Protein AF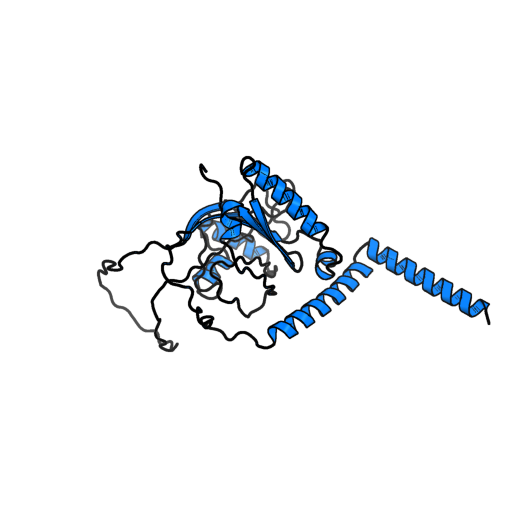-A0A9N9A8B3-F1 (afdb_monomer)

Mean predicted aligned error: 13.56 Å

Secondary structure (DSSP, 8-state):
--S--SEEEEEESS-S-HHHHHHT--THHHHHHHHHHHHHHHHHTTS--EEEEEEEEETTEEEEEEEEHHHHTT----------SSS------SS------PPP----HHHHHHHHHHHHHHT--HHHHHHHTTSSSTT-EE----S---B-BPTT-SS-B--SSS--B-----EE----S-------------------------------SEEEEEEEE-TT--SSSSPPEEEEEEE------S----------SSPPPTTHHHHHHHHHHHHHHHHHHHHHHHSHHHHHHHHHHHHHHHHHHHHHHTT-

pLDDT: mean 72.68, std 20.72, range [28.14, 96.62]

InterPro domains:
  IPR000300 Inositol polyphosphate-related phosphatase [PF22669] (3-121)
  IPR000300 Inositol polyphosphate-related phosphatase [PF22669] (124-235)
  IPR000300 Inositol polyphosphate-related phosphatase [SM00128] (1-245)
  IPR036691 Endonuclease/exonuclease/phosphatase superfamily [G3DSA:3.60.10.10] (1-123)
  IPR036691 Endonuclease/exonuclease/phosphatase superfamily [G3DSA:3.60.10.10] (124-268)
  IPR036691 Endonuclease/exonuclease/phosphatase superfamily [SSF56219] (3-241)
  IPR046985 Inositol 5-phosphatase [PTHR11200] (125-246)

Nearest PDB structures (foldseek):
  7a17-assembly2_C  TM=6.788E-01  e=2.236E-08  Homo sapiens
  4cml-assembly1_A  TM=6.334E-01  e=1.294E-08  Homo sapiens
  7a17-assembly3_E  TM=6.565E-01  e=3.863E-08  Homo sapiens
  7a17-assembly1_A  TM=6.643E-01  e=5.234E-08  Homo sapiens
  5oko-assembly1_A  TM=6.991E-01  e=3.910E-06  Homo sapiens

Sequence (312 aa):
MKEKPDIIVVGLQEYTPMPCSLIKVNNKRLNYYSKLIERAISLGTNKENYTQLMKDDYVGLALFIYVKDRFTGIIKNYEISKAGVGPFWIGNKVLCFVVTHLTPHNHNTQRRNQDFKSICERNLDQLTREVKSGKVLHGFEEGELNFLPTYKYQVGSKNEFDVSSKLPGWCDRIFYYWHHDGKEEDNEGFDVEEQSNNNNNNNQDLTGGKEPPIKLISYLSHPSYTLSDHKPVSAFFIISTLPSSHSFSSITTSFSPFKIDPNRKRKFLIGEIVSKILGFGWWLFGTYNGIKVFLLLVILEYWLYLVWINKF

Structure (mmCIF, N/CA/C/O backbone):
data_AF-A0A9N9A8B3-F1
#
_entry.id   AF-A0A9N9A8B3-F1
#
loop_
_atom_site.group_PDB
_atom_site.id
_atom_site.type_symbol
_atom_site.label_atom_id
_atom_site.label_alt_id
_atom_site.label_comp_id
_atom_site.label_asym_id
_atom_site.label_entity_id
_atom_site.label_seq_id
_atom_site.pdbx_PDB_ins_code
_atom_site.Cartn_x
_atom_site.Cartn_y
_atom_site.Cartn_z
_atom_site.occupancy
_atom_site.B_iso_or_equiv
_atom_site.auth_seq_id
_atom_site.auth_comp_id
_atom_site.auth_asym_id
_atom_site.auth_atom_id
_atom_site.pdbx_PDB_model_num
ATOM 1 N N . MET A 1 1 ? -17.954 8.232 7.474 1.00 50.97 1 MET A N 1
ATOM 2 C CA . MET A 1 1 ? -17.806 7.715 8.853 1.00 50.97 1 MET A CA 1
ATOM 3 C C . MET A 1 1 ? -17.763 8.889 9.816 1.00 50.97 1 MET A C 1
ATOM 5 O O . MET A 1 1 ? -17.147 9.895 9.476 1.00 50.97 1 MET A O 1
ATOM 9 N N . LYS A 1 2 ? -18.460 8.789 10.955 1.00 62.12 2 LYS A N 1
ATOM 10 C CA . LYS A 1 2 ? -18.550 9.866 11.958 1.00 62.12 2 LYS A CA 1
ATOM 11 C C . LYS A 1 2 ? -17.276 9.968 12.812 1.00 62.12 2 LYS A C 1
ATOM 13 O O . LYS A 1 2 ? -16.935 11.060 13.243 1.00 62.12 2 LYS A O 1
ATOM 18 N N . GLU A 1 3 ? -16.539 8.866 12.957 1.00 75.31 3 GLU A N 1
ATOM 19 C CA . GLU A 1 3 ? -15.250 8.806 13.655 1.00 75.31 3 GLU A CA 1
ATOM 20 C C . GLU A 1 3 ? -14.090 8.526 12.691 1.00 75.31 3 GLU A C 1
ATOM 22 O O . GLU A 1 3 ? -14.249 7.859 11.665 1.00 75.31 3 GLU A O 1
ATOM 27 N N . LYS A 1 4 ? -12.923 9.093 13.009 1.00 90.00 4 LYS A N 1
ATOM 28 C CA . LYS A 1 4 ? -11.666 8.945 12.262 1.00 90.00 4 LYS A CA 1
ATOM 29 C C . LYS A 1 4 ? -10.825 7.810 12.865 1.00 90.00 4 LYS A C 1
ATOM 31 O O . LYS A 1 4 ? -10.905 7.620 14.078 1.00 90.00 4 LYS A O 1
ATOM 36 N N . PRO A 1 5 ? -10.009 7.091 12.079 1.00 93.06 5 PRO A N 1
ATOM 37 C CA . PRO A 1 5 ? -9.214 5.964 12.578 1.00 93.06 5 PRO A CA 1
ATOM 38 C C . PRO A 1 5 ? -8.168 6.403 13.606 1.00 93.06 5 PRO A C 1
ATOM 40 O O . PRO A 1 5 ? -7.492 7.397 13.400 1.00 93.06 5 PRO A O 1
ATOM 43 N N . ASP A 1 6 ? -7.980 5.662 14.696 1.00 92.50 6 ASP A N 1
ATOM 44 C CA . ASP A 1 6 ? -6.949 5.999 15.691 1.00 92.50 6 ASP A CA 1
ATOM 45 C C . ASP A 1 6 ? -5.522 5.673 15.216 1.00 92.50 6 ASP A C 1
ATOM 47 O O . ASP A 1 6 ? -4.564 6.348 15.604 1.00 92.50 6 ASP A O 1
ATOM 51 N N . ILE A 1 7 ? -5.399 4.675 14.337 1.00 93.12 7 ILE A N 1
ATOM 52 C CA . ILE A 1 7 ? -4.161 4.251 13.681 1.00 93.12 7 ILE A CA 1
ATOM 53 C C . ILE A 1 7 ? -4.417 4.195 12.173 1.00 93.12 7 ILE A C 1
ATOM 55 O O . ILE A 1 7 ? -5.404 3.616 11.723 1.00 93.12 7 ILE A O 1
ATOM 59 N N . ILE A 1 8 ? -3.516 4.781 11.390 1.00 95.56 8 ILE A N 1
ATOM 60 C CA . ILE A 1 8 ? -3.522 4.730 9.928 1.00 95.56 8 ILE A CA 1
ATOM 61 C C . ILE A 1 8 ? -2.262 4.005 9.479 1.00 95.56 8 ILE A C 1
ATOM 63 O O . ILE A 1 8 ? -1.148 4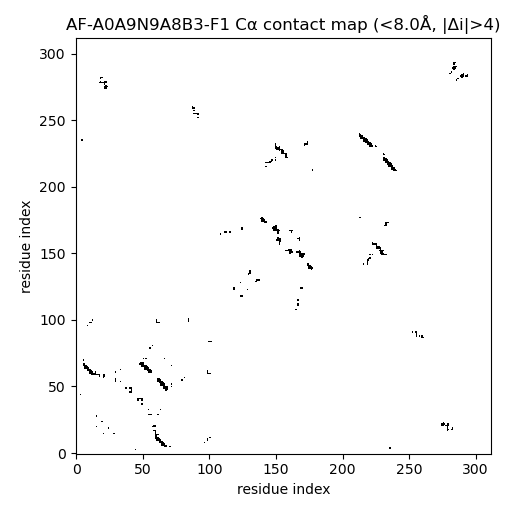.406 9.820 1.00 95.56 8 ILE A O 1
ATOM 67 N N . VAL A 1 9 ? -2.443 2.961 8.677 1.00 94.94 9 VAL A N 1
ATOM 68 C CA . VAL A 1 9 ? -1.347 2.188 8.096 1.00 94.94 9 VAL A CA 1
ATOM 69 C C . VAL A 1 9 ? -1.418 2.275 6.585 1.00 94.94 9 VAL A C 1
ATOM 71 O O . VAL A 1 9 ? -2.470 2.048 5.993 1.00 94.94 9 VAL A O 1
ATOM 74 N N . VAL A 1 10 ? -0.294 2.621 5.963 1.00 95.56 10 VAL A N 1
ATOM 75 C CA . VAL A 1 10 ? -0.176 2.751 4.510 1.00 95.56 10 VAL A CA 1
ATOM 76 C C . VAL A 1 10 ? 0.949 1.850 4.028 1.00 95.56 10 VAL A C 1
ATOM 78 O O . VAL A 1 10 ? 2.107 2.052 4.391 1.00 95.56 10 VAL A O 1
ATOM 81 N N . GLY A 1 11 ? 0.598 0.866 3.203 1.00 91.75 11 GLY A N 1
ATOM 82 C CA . GLY A 1 11 ? 1.542 0.047 2.452 1.00 91.75 11 GLY A CA 1
ATOM 83 C C . GLY A 1 11 ? 1.603 0.505 1.000 1.00 91.75 11 GLY A C 1
ATOM 84 O O . GLY A 1 11 ? 0.564 0.734 0.387 1.00 91.75 11 GLY A O 1
ATOM 85 N N . LEU A 1 12 ? 2.807 0.641 0.451 1.00 90.62 12 LEU A N 1
ATOM 86 C CA . LEU A 1 12 ? 3.040 0.919 -0.965 1.00 90.62 12 LEU A CA 1
ATOM 87 C C . LEU A 1 12 ? 3.931 -0.168 -1.563 1.00 90.62 12 LEU A C 1
ATOM 89 O O . LEU A 1 12 ? 4.849 -0.657 -0.904 1.00 90.62 12 LEU A O 1
ATOM 93 N N . GLN A 1 13 ? 3.687 -0.491 -2.827 1.00 84.00 13 GLN A N 1
ATOM 94 C CA . GLN A 1 13 ? 4.479 -1.415 -3.635 1.00 84.00 13 GLN A CA 1
ATOM 95 C C . GLN A 1 13 ? 4.913 -0.700 -4.913 1.00 84.00 13 GLN A C 1
ATOM 97 O O . GLN A 1 13 ? 4.253 0.242 -5.353 1.00 84.00 13 GLN A O 1
ATOM 102 N N . GLU A 1 14 ? 6.064 -1.098 -5.452 1.00 81.56 14 GLU A N 1
ATOM 103 C CA . GLU A 1 14 ? 6.680 -0.518 -6.653 1.00 81.56 14 GLU A CA 1
ATOM 104 C C . GLU A 1 14 ? 6.789 1.023 -6.634 1.00 81.56 14 GLU A C 1
ATOM 106 O O . GLU A 1 14 ? 6.920 1.680 -7.666 1.00 81.56 14 GLU A O 1
ATOM 111 N N . TYR A 1 15 ? 6.807 1.642 -5.445 1.00 82.75 15 TYR A N 1
ATOM 112 C CA . TYR A 1 15 ? 6.819 3.108 -5.327 1.00 82.75 15 TYR A CA 1
ATOM 113 C C . TYR A 1 15 ? 8.141 3.723 -5.812 1.00 82.75 15 TYR A C 1
ATOM 115 O O . TYR A 1 15 ? 8.222 4.937 -6.021 1.00 82.75 15 TYR A O 1
ATOM 123 N N . THR A 1 16 ? 9.185 2.906 -5.981 1.00 78.94 16 THR A N 1
ATOM 124 C CA . THR A 1 16 ? 10.518 3.275 -6.467 1.00 78.94 16 THR A CA 1
ATOM 125 C C . THR A 1 16 ? 10.967 2.283 -7.545 1.00 78.94 16 THR A C 1
ATOM 127 O O . THR A 1 16 ? 10.796 1.084 -7.340 1.00 78.94 16 THR A O 1
ATOM 130 N N . PRO A 1 17 ? 11.595 2.739 -8.650 1.00 74.94 17 PRO A N 1
ATOM 131 C CA . PRO A 1 17 ? 12.155 1.839 -9.657 1.00 74.94 17 PRO A CA 1
ATOM 132 C C . PRO A 1 17 ? 13.132 0.820 -9.056 1.00 74.94 17 PRO A C 1
ATOM 134 O O . PRO A 1 17 ? 13.974 1.187 -8.231 1.00 74.94 17 PRO A O 1
ATOM 137 N N . MET A 1 18 ? 13.064 -0.429 -9.525 1.00 70.81 18 MET A N 1
ATOM 138 C CA . MET A 1 18 ? 13.772 -1.569 -8.926 1.00 70.81 18 MET A CA 1
ATOM 139 C C . MET A 1 18 ? 15.292 -1.371 -8.733 1.00 70.81 18 MET A C 1
ATOM 141 O O . MET A 1 18 ? 15.790 -1.633 -7.635 1.00 70.81 18 MET A O 1
ATOM 145 N N . PRO A 1 19 ? 16.057 -0.837 -9.712 1.00 65.38 19 PRO A N 1
ATOM 146 C CA . PRO A 1 19 ? 17.492 -0.602 -9.519 1.00 65.38 19 PRO A CA 1
ATOM 147 C C . PRO A 1 19 ? 17.769 0.349 -8.346 1.00 65.38 19 PRO A C 1
ATOM 149 O O . PRO A 1 19 ? 18.661 0.121 -7.531 1.00 65.38 19 PRO A O 1
ATOM 152 N N . CYS A 1 20 ? 16.949 1.393 -8.203 1.00 70.38 20 CYS A N 1
ATOM 153 C CA . CYS A 1 20 ? 17.082 2.372 -7.130 1.00 70.38 20 CYS A CA 1
ATOM 154 C C . CYS A 1 20 ? 16.677 1.793 -5.767 1.00 70.38 20 CYS A C 1
ATOM 156 O O . CYS A 1 20 ? 17.319 2.110 -4.763 1.00 70.38 20 CYS A O 1
ATOM 158 N N . SER A 1 21 ? 15.645 0.942 -5.716 1.00 69.25 21 SER A N 1
ATOM 159 C CA . SER A 1 21 ? 15.217 0.302 -4.467 1.00 69.25 21 SER A CA 1
ATOM 160 C C . SER A 1 21 ? 16.203 -0.745 -3.951 1.00 69.25 21 SER A C 1
ATOM 162 O O . SER A 1 21 ? 16.278 -0.956 -2.743 1.00 69.25 21 SER A O 1
ATOM 164 N N . LEU A 1 22 ? 16.968 -1.384 -4.842 1.00 67.12 22 LEU A N 1
ATOM 165 C CA . LEU A 1 22 ? 17.998 -2.359 -4.474 1.00 67.12 22 LEU A CA 1
ATOM 166 C C . LEU A 1 22 ? 19.252 -1.696 -3.887 1.00 67.12 22 LEU A C 1
ATOM 168 O O . LEU A 1 22 ? 19.828 -2.201 -2.925 1.00 67.12 22 LEU A O 1
ATOM 172 N N . ILE A 1 23 ? 19.662 -0.547 -4.432 1.00 70.19 23 ILE A N 1
ATOM 173 C CA . ILE A 1 23 ? 20.863 0.159 -3.962 1.00 70.19 23 ILE A CA 1
ATOM 174 C C . ILE A 1 23 ? 20.594 0.934 -2.662 1.00 70.19 23 ILE A C 1
ATOM 176 O O . ILE A 1 23 ? 21.505 1.098 -1.851 1.00 70.19 23 ILE A O 1
ATOM 180 N N . LYS A 1 24 ? 19.355 1.406 -2.445 1.00 67.38 24 LYS A N 1
ATOM 181 C CA . LYS A 1 24 ? 18.977 2.278 -1.312 1.00 67.38 24 LYS A CA 1
ATOM 182 C C . LYS A 1 24 ? 19.848 3.538 -1.215 1.00 67.38 24 LYS A C 1
ATOM 184 O O . LYS A 1 24 ? 20.339 3.893 -0.148 1.00 67.38 24 LYS A O 1
ATOM 189 N N . VAL A 1 25 ? 20.050 4.238 -2.334 1.00 58.19 25 VAL A N 1
ATOM 190 C CA . VAL A 1 25 ? 20.985 5.383 -2.393 1.00 58.19 25 VAL A CA 1
ATOM 191 C C . VAL A 1 25 ? 20.562 6.537 -1.462 1.00 58.19 25 VAL A C 1
ATOM 193 O O . VAL A 1 25 ? 21.419 7.296 -1.017 1.00 58.19 25 VAL A O 1
ATOM 196 N N . ASN A 1 26 ? 19.263 6.697 -1.144 1.00 64.12 26 ASN A N 1
ATOM 197 C CA . ASN A 1 26 ? 18.773 7.667 -0.148 1.00 64.12 26 ASN A CA 1
ATOM 198 C C . ASN A 1 26 ? 17.280 7.461 0.207 1.00 64.12 26 ASN A C 1
ATOM 200 O O . ASN A 1 26 ? 16.467 7.175 -0.671 1.00 64.12 26 ASN A O 1
ATOM 204 N N . ASN A 1 27 ? 16.887 7.801 1.439 1.00 77.50 27 ASN A N 1
ATOM 205 C CA . ASN A 1 27 ? 15.496 7.895 1.909 1.00 77.50 27 ASN A CA 1
ATOM 206 C C . ASN A 1 27 ? 14.710 9.107 1.357 1.00 77.50 27 ASN A C 1
ATOM 208 O O . ASN A 1 27 ? 13.585 9.358 1.787 1.00 77.50 27 ASN A O 1
ATOM 212 N N . LYS A 1 28 ? 15.254 9.889 0.411 1.00 84.06 28 LYS A N 1
ATOM 213 C CA . LYS A 1 28 ? 14.575 11.062 -0.187 1.00 84.06 28 LYS A CA 1
ATOM 214 C C . LYS A 1 28 ? 13.162 10.743 -0.676 1.00 84.06 28 LYS A C 1
ATOM 216 O O . LYS A 1 28 ? 12.241 11.510 -0.412 1.00 84.06 28 LYS A O 1
ATOM 221 N N . ARG A 1 29 ? 12.988 9.614 -1.368 1.00 85.88 29 ARG A N 1
ATOM 222 C CA . ARG A 1 29 ? 11.692 9.212 -1.928 1.00 85.88 29 ARG A CA 1
ATOM 223 C C . ARG A 1 29 ? 10.731 8.734 -0.842 1.00 85.88 29 ARG A C 1
ATOM 225 O O . ARG A 1 29 ? 9.592 9.181 -0.820 1.00 85.88 29 ARG A O 1
ATOM 232 N N . LEU A 1 30 ? 11.213 7.934 0.110 1.00 89.44 30 LEU A N 1
ATOM 233 C CA . LEU A 1 30 ? 10.443 7.538 1.292 1.00 89.44 30 LEU A CA 1
ATOM 234 C C . LEU A 1 30 ? 9.941 8.769 2.074 1.00 89.44 30 LEU A C 1
ATOM 236 O O . LEU A 1 30 ? 8.768 8.857 2.424 1.00 89.44 30 LEU A O 1
ATOM 240 N N . ASN A 1 31 ? 10.802 9.772 2.271 1.00 92.25 31 ASN A N 1
ATOM 241 C CA . ASN A 1 31 ? 10.451 11.040 2.916 1.00 92.25 31 ASN A CA 1
ATOM 242 C C . ASN A 1 31 ? 9.471 11.885 2.097 1.00 92.25 31 ASN A C 1
ATOM 244 O O . ASN A 1 31 ? 8.612 12.549 2.669 1.00 92.25 31 ASN A O 1
ATOM 248 N N . TYR A 1 32 ? 9.597 11.881 0.771 1.00 92.62 32 TYR A N 1
ATOM 249 C CA . TYR A 1 32 ? 8.649 12.552 -0.111 1.00 92.62 32 TYR A CA 1
ATOM 250 C C . TYR A 1 32 ? 7.241 11.960 0.036 1.00 92.62 32 TYR A C 1
ATOM 252 O O . TYR A 1 32 ? 6.292 12.709 0.258 1.00 92.62 32 TYR A O 1
ATOM 260 N N . TYR A 1 33 ? 7.114 10.629 0.001 1.00 93.50 33 TYR A N 1
ATOM 261 C CA . TYR A 1 33 ? 5.827 9.967 0.211 1.00 93.50 33 TYR A CA 1
ATOM 262 C C . TYR A 1 33 ? 5.289 10.172 1.629 1.00 93.50 33 TYR A C 1
ATOM 264 O O . TYR A 1 33 ? 4.101 10.443 1.759 1.00 93.50 33 TYR A O 1
ATOM 272 N N . SER A 1 34 ? 6.132 10.153 2.671 1.00 95.31 34 SER A N 1
ATOM 273 C CA . SER A 1 34 ? 5.657 10.430 4.040 1.00 95.31 34 SER A CA 1
ATOM 274 C C . SER A 1 34 ? 5.025 11.820 4.150 1.00 95.31 34 SER A C 1
ATOM 276 O O . SER A 1 34 ? 3.915 11.932 4.657 1.00 95.31 34 SER A O 1
ATOM 278 N N . LYS A 1 35 ? 5.626 12.854 3.544 1.00 96.38 35 LYS A N 1
ATOM 279 C CA . LYS A 1 35 ? 5.037 14.207 3.495 1.00 96.38 35 LYS A CA 1
ATOM 280 C C . LYS A 1 35 ? 3.708 14.265 2.736 1.00 96.38 35 LYS A C 1
ATOM 282 O O . LYS A 1 35 ? 2.801 14.998 3.129 1.00 96.38 35 LYS A O 1
ATOM 287 N N . LEU A 1 36 ? 3.582 13.529 1.628 1.00 95.75 36 LEU A N 1
ATOM 288 C CA . LEU A 1 36 ? 2.321 13.455 0.881 1.00 95.75 36 LEU A CA 1
ATOM 289 C C . LEU A 1 36 ? 1.227 12.761 1.692 1.00 95.75 36 LEU A C 1
ATOM 291 O O . LEU A 1 36 ? 0.093 13.237 1.706 1.00 95.75 36 LEU A O 1
ATOM 295 N N . ILE A 1 37 ? 1.572 11.670 2.379 1.00 96.38 37 ILE A N 1
ATOM 296 C CA . ILE A 1 37 ? 0.647 10.930 3.237 1.00 96.38 37 ILE A CA 1
ATOM 297 C C . ILE A 1 37 ? 0.221 11.801 4.420 1.00 96.38 37 ILE A C 1
ATOM 299 O O . ILE A 1 37 ? -0.970 11.918 4.672 1.00 96.38 37 ILE A O 1
ATOM 303 N N . GLU A 1 38 ? 1.148 12.492 5.083 1.00 96.38 38 GLU A N 1
ATOM 304 C CA . GLU A 1 38 ? 0.845 13.443 6.165 1.00 96.38 38 GLU A CA 1
ATOM 305 C C . GLU A 1 38 ? -0.138 14.528 5.705 1.00 96.38 38 GLU A C 1
ATOM 307 O O . GLU A 1 38 ? -1.124 14.818 6.386 1.00 96.38 38 GLU A O 1
ATOM 312 N N . ARG A 1 39 ? 0.069 15.081 4.502 1.00 95.81 39 ARG A N 1
ATOM 313 C CA . ARG A 1 39 ? -0.866 16.039 3.901 1.00 95.81 39 ARG A CA 1
ATOM 314 C C . ARG A 1 39 ? -2.232 15.407 3.621 1.00 95.81 39 ARG A C 1
ATOM 316 O O . ARG A 1 39 ? -3.250 16.041 3.887 1.00 95.81 39 ARG A O 1
ATOM 323 N N . ALA A 1 40 ? -2.270 14.188 3.084 1.00 95.06 40 ALA A N 1
ATOM 324 C CA . ALA A 1 40 ? -3.513 13.478 2.795 1.00 95.06 40 ALA A CA 1
ATOM 325 C C . ALA A 1 40 ? -4.295 13.143 4.075 1.00 95.06 40 ALA A C 1
ATOM 327 O O . ALA A 1 40 ? -5.506 13.347 4.108 1.00 95.06 40 ALA A O 1
ATOM 328 N N . ILE A 1 41 ? -3.605 12.709 5.135 1.00 95.44 41 ILE A N 1
ATOM 329 C CA . ILE A 1 41 ? -4.181 12.481 6.463 1.00 95.44 41 ILE A CA 1
ATOM 330 C C . ILE A 1 41 ? -4.769 13.788 6.980 1.00 95.44 41 ILE A C 1
ATOM 332 O O . ILE A 1 41 ? -5.963 13.833 7.244 1.00 95.44 41 ILE A O 1
ATOM 336 N N . SER A 1 42 ? -3.981 14.867 7.023 1.00 94.00 42 SER A N 1
ATOM 337 C CA . SER A 1 42 ? -4.443 16.177 7.499 1.00 94.00 42 SER A CA 1
ATOM 338 C C . SER A 1 42 ? -5.705 16.654 6.769 1.00 94.00 42 SER A C 1
ATOM 340 O O . SER A 1 42 ? -6.635 17.155 7.395 1.00 94.00 42 SER A O 1
ATOM 342 N N . LEU A 1 43 ? -5.795 16.455 5.451 1.00 93.44 43 LEU A N 1
ATOM 343 C CA . LEU A 1 43 ? -6.995 16.802 4.685 1.00 93.44 43 LEU A CA 1
ATOM 344 C C . LEU A 1 43 ? -8.171 15.851 4.969 1.00 93.44 43 LEU A C 1
ATOM 346 O O . LEU A 1 43 ? -9.289 16.309 5.184 1.00 93.44 43 LEU A O 1
ATOM 350 N N . GLY A 1 44 ? -7.935 14.537 4.995 1.00 90.50 44 GLY A N 1
ATOM 351 C CA . GLY A 1 44 ? -8.978 13.519 5.165 1.00 90.50 44 GLY A CA 1
ATOM 352 C C . GLY A 1 44 ? -9.546 13.422 6.585 1.00 90.50 44 GLY A C 1
ATOM 353 O O . GLY A 1 44 ? -10.682 12.971 6.783 1.00 90.50 44 GLY A O 1
ATOM 354 N N . THR A 1 45 ? -8.789 13.866 7.587 1.00 90.81 45 THR A N 1
ATOM 355 C CA . THR A 1 45 ? -9.179 13.846 9.003 1.00 90.81 45 THR A CA 1
ATOM 356 C C . THR A 1 45 ? -9.662 15.203 9.510 1.00 90.81 45 THR A C 1
ATOM 358 O O . THR A 1 45 ? -9.912 15.334 10.700 1.00 90.81 45 THR A O 1
ATOM 361 N N . ASN A 1 46 ? -9.857 16.196 8.632 1.00 89.12 46 ASN A N 1
ATOM 362 C CA . ASN A 1 46 ? -10.204 17.573 9.009 1.00 89.12 46 ASN A CA 1
ATOM 363 C C . ASN A 1 46 ? -9.180 18.205 9.971 1.00 89.12 46 ASN A C 1
ATOM 365 O O . ASN A 1 46 ? -9.547 18.880 10.929 1.00 89.12 46 ASN A O 1
ATOM 369 N N . LYS A 1 47 ? -7.890 18.008 9.682 1.00 87.25 47 LYS A N 1
ATOM 370 C CA . LYS A 1 47 ? -6.736 18.522 10.434 1.00 87.25 47 LYS A CA 1
ATOM 371 C C . LYS A 1 47 ? -6.617 17.984 11.863 1.00 87.25 47 LYS A C 1
ATOM 373 O O . LYS A 1 47 ? -6.051 18.657 12.720 1.00 87.25 47 LYS A O 1
ATOM 378 N N . GLU A 1 48 ? -7.104 16.774 12.125 1.00 90.31 48 GLU A N 1
ATOM 379 C CA . GLU A 1 48 ? -6.682 16.055 13.329 1.00 90.31 48 GLU A CA 1
ATOM 380 C C . GLU A 1 48 ? -5.173 15.783 13.280 1.00 90.31 48 GLU A C 1
ATOM 382 O O . GLU A 1 48 ? -4.611 15.509 12.213 1.00 90.31 48 GLU A O 1
ATOM 387 N N . ASN A 1 49 ? -4.529 15.822 14.446 1.00 92.44 49 ASN A N 1
ATOM 388 C CA . ASN A 1 49 ? -3.094 15.604 14.554 1.00 92.44 49 ASN A CA 1
ATOM 389 C C . ASN A 1 49 ? -2.764 14.112 14.665 1.00 92.44 49 ASN A C 1
ATOM 391 O O . ASN A 1 49 ? -3.296 13.396 15.523 1.00 92.44 49 ASN A O 1
ATOM 395 N N . TYR A 1 50 ? -1.873 13.669 13.781 1.00 95.75 50 TYR A N 1
ATOM 396 C CA . TYR A 1 50 ? -1.311 12.328 13.772 1.00 95.75 50 TYR A CA 1
ATOM 397 C C . TYR A 1 50 ? 0.206 12.429 13.780 1.00 95.75 50 TYR A C 1
ATOM 399 O O . TYR A 1 50 ? 0.801 13.165 12.991 1.00 95.75 50 TYR A O 1
ATOM 407 N N . THR A 1 51 ? 0.823 11.600 14.604 1.00 94.06 51 THR A N 1
ATOM 408 C CA . THR A 1 51 ? 2.265 11.430 14.671 1.00 94.06 51 THR A CA 1
ATOM 409 C C . THR A 1 51 ? 2.661 10.210 13.850 1.00 94.06 51 THR A C 1
ATOM 411 O O . THR A 1 51 ? 2.073 9.134 13.983 1.00 94.06 51 THR A O 1
ATOM 414 N N . GLN A 1 52 ? 3.676 10.358 12.997 1.00 94.38 52 GLN A N 1
ATOM 415 C CA . GLN A 1 52 ? 4.263 9.225 12.288 1.00 94.38 52 GLN A CA 1
ATOM 416 C C . GLN A 1 52 ? 5.073 8.377 13.274 1.00 94.38 52 GLN A C 1
ATOM 418 O O . GLN A 1 52 ? 6.193 8.738 13.635 1.00 94.38 52 GLN A O 1
ATOM 423 N N . LEU A 1 53 ? 4.514 7.241 13.686 1.00 89.19 53 LEU A N 1
ATOM 424 C CA . LEU A 1 53 ? 5.163 6.323 14.615 1.00 89.19 53 LEU A CA 1
ATOM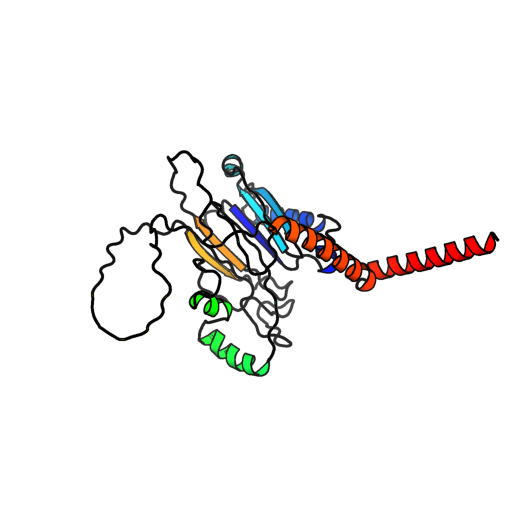 425 C C . LEU A 1 53 ? 6.346 5.613 13.953 1.00 89.19 53 LEU A C 1
ATOM 427 O O . LEU A 1 53 ? 7.415 5.495 14.543 1.00 89.19 53 LEU A O 1
ATOM 431 N N . MET A 1 54 ? 6.165 5.160 12.711 1.00 87.75 54 MET A N 1
ATOM 432 C CA . MET A 1 54 ? 7.225 4.514 11.943 1.00 87.75 54 MET A CA 1
ATOM 433 C C . MET A 1 54 ? 7.059 4.701 10.440 1.00 87.75 54 MET A C 1
ATOM 435 O O . MET A 1 54 ? 5.949 4.838 9.923 1.00 87.75 54 MET A O 1
ATOM 439 N N . LYS A 1 55 ? 8.190 4.651 9.737 1.00 90.25 55 LYS A N 1
ATOM 440 C CA . LYS A 1 55 ? 8.254 4.436 8.295 1.00 90.25 55 LYS A CA 1
ATOM 441 C C . LYS A 1 55 ? 9.484 3.617 7.952 1.00 90.25 55 LYS A C 1
ATOM 443 O O . LYS A 1 55 ? 10.536 3.827 8.554 1.00 90.25 55 LYS A O 1
ATOM 448 N N . ASP A 1 56 ? 9.360 2.728 6.981 1.00 86.00 56 ASP A N 1
ATOM 449 C CA . ASP A 1 56 ? 10.489 1.950 6.483 1.00 86.00 56 ASP A CA 1
ATOM 450 C C . ASP A 1 56 ? 10.232 1.450 5.060 1.00 86.00 56 ASP A C 1
ATOM 452 O O . ASP A 1 56 ? 9.082 1.372 4.620 1.00 86.00 56 ASP A O 1
ATOM 456 N N . ASP A 1 57 ? 11.304 1.107 4.351 1.00 84.12 57 ASP A N 1
ATOM 457 C CA . ASP A 1 57 ? 11.258 0.535 3.010 1.00 84.12 57 ASP A CA 1
ATOM 458 C C . ASP A 1 57 ? 12.119 -0.720 2.834 1.00 84.12 57 ASP A C 1
ATOM 460 O O . ASP A 1 57 ? 13.116 -0.981 3.524 1.00 84.12 57 ASP A O 1
ATOM 464 N N . TYR A 1 58 ? 11.714 -1.541 1.869 1.00 76.06 58 TYR A N 1
ATOM 465 C CA . TYR A 1 58 ? 12.460 -2.719 1.460 1.00 76.06 58 TYR A CA 1
ATOM 466 C C . TYR A 1 58 ? 12.120 -3.116 0.024 1.00 76.06 58 TYR A C 1
ATOM 468 O O . TYR A 1 58 ? 10.998 -3.516 -0.252 1.00 76.06 58 TYR A O 1
ATOM 476 N N . VAL A 1 59 ? 13.093 -3.021 -0.890 1.00 73.75 59 VAL A N 1
ATOM 477 C CA . VAL A 1 59 ? 13.003 -3.558 -2.266 1.00 73.75 59 VAL A CA 1
ATOM 478 C C . VAL A 1 59 ? 11.699 -3.150 -2.980 1.00 73.75 59 VAL A C 1
ATOM 480 O O . VAL A 1 59 ? 10.939 -3.972 -3.472 1.00 73.75 59 VAL A O 1
ATOM 483 N N . GLY A 1 60 ? 11.403 -1.848 -2.983 1.00 74.94 60 GLY A N 1
ATOM 484 C CA . GLY A 1 60 ? 10.222 -1.300 -3.656 1.00 74.94 60 GLY A CA 1
ATOM 485 C C . GLY A 1 60 ? 8.936 -1.380 -2.831 1.00 74.94 60 GLY A C 1
ATOM 486 O O . GLY A 1 60 ? 7.914 -0.875 -3.280 1.00 74.94 60 GLY A O 1
ATOM 487 N N . LEU A 1 61 ? 8.989 -1.937 -1.620 1.00 82.88 61 LEU A N 1
ATOM 488 C CA . LEU A 1 61 ? 7.934 -1.851 -0.613 1.00 82.88 61 LEU A CA 1
ATOM 489 C C . LEU A 1 61 ? 8.188 -0.672 0.316 1.00 82.88 61 LEU A C 1
ATOM 491 O O . LEU A 1 61 ? 9.335 -0.424 0.685 1.00 82.88 61 LEU A O 1
ATOM 495 N N . ALA A 1 62 ? 7.131 0.003 0.751 1.00 87.25 62 ALA A N 1
ATOM 496 C CA . ALA A 1 62 ? 7.193 0.954 1.852 1.00 87.25 62 ALA A CA 1
ATOM 497 C C . ALA A 1 62 ? 6.010 0.755 2.797 1.00 87.25 62 ALA A C 1
ATOM 499 O O . ALA A 1 62 ? 4.894 0.483 2.358 1.00 87.25 62 ALA A O 1
ATOM 500 N N . LEU A 1 63 ? 6.260 0.915 4.092 1.00 89.31 63 LEU A N 1
ATOM 501 C CA . LEU A 1 63 ? 5.254 0.855 5.143 1.00 89.31 63 LEU A CA 1
ATOM 502 C C . LEU A 1 63 ? 5.349 2.121 5.986 1.00 89.31 63 LEU A C 1
ATOM 504 O O . LEU A 1 63 ? 6.433 2.494 6.433 1.00 89.31 63 LEU A O 1
ATOM 508 N N . PHE A 1 64 ? 4.207 2.755 6.226 1.00 92.88 64 PHE A N 1
ATOM 509 C CA . PHE A 1 64 ? 4.071 3.923 7.085 1.00 92.88 64 PHE A CA 1
ATOM 510 C C . PHE A 1 64 ? 2.976 3.669 8.114 1.00 92.88 64 PHE A C 1
ATOM 512 O O . PHE A 1 64 ? 1.907 3.165 7.767 1.00 92.88 64 PHE A O 1
ATOM 519 N N . ILE A 1 65 ? 3.228 4.046 9.365 1.00 93.00 65 ILE A N 1
ATOM 520 C CA . ILE A 1 65 ? 2.244 3.972 10.446 1.00 93.00 65 ILE A CA 1
ATOM 521 C C . ILE A 1 65 ? 2.137 5.335 11.106 1.00 93.00 65 ILE A C 1
ATOM 523 O O . ILE A 1 65 ? 3.129 5.900 11.575 1.00 93.00 65 ILE A O 1
ATOM 527 N N . TYR A 1 66 ? 0.908 5.821 11.174 1.00 94.62 66 TYR A N 1
ATOM 528 C CA . TYR A 1 66 ? 0.528 7.065 11.814 1.00 94.62 66 TYR A CA 1
ATOM 529 C C . TYR A 1 66 ? -0.477 6.771 12.914 1.00 94.62 66 TYR A C 1
ATOM 531 O O . TYR A 1 66 ? -1.344 5.913 12.767 1.00 94.62 66 TYR A O 1
ATOM 539 N N . VAL A 1 67 ? -0.370 7.495 14.017 1.00 92.94 67 VAL A N 1
ATOM 540 C CA . VAL A 1 67 ? -1.221 7.310 15.191 1.00 92.94 67 VAL A CA 1
ATOM 541 C C . VAL A 1 67 ? -1.701 8.679 15.633 1.00 92.94 67 VAL A C 1
ATOM 543 O O . VAL A 1 67 ? -0.910 9.622 15.627 1.00 92.94 67 VAL A O 1
ATOM 546 N N . LYS A 1 68 ? -2.971 8.808 16.027 1.00 93.00 68 LYS A N 1
ATOM 547 C CA . LYS A 1 68 ? -3.444 10.060 16.634 1.00 93.00 68 LYS A CA 1
ATOM 548 C C . LYS A 1 68 ? -2.581 10.420 17.837 1.00 93.00 68 LYS A C 1
ATOM 550 O O . LYS A 1 68 ? -2.301 9.566 18.680 1.00 93.00 68 LYS A O 1
ATOM 555 N N . ASP A 1 69 ? -2.248 11.700 17.969 1.00 91.00 69 ASP A N 1
ATOM 556 C CA . ASP A 1 69 ? -1.302 12.183 18.984 1.00 91.00 69 ASP A CA 1
ATOM 557 C C . ASP A 1 69 ? -1.638 11.715 20.405 1.00 91.00 69 ASP A C 1
ATOM 559 O O . ASP A 1 69 ? -0.752 11.302 21.151 1.00 91.00 69 ASP A O 1
ATOM 563 N N . ARG A 1 70 ? -2.928 11.668 20.758 1.00 88.88 70 ARG A N 1
ATOM 564 C CA . ARG A 1 70 ? -3.407 11.221 22.078 1.00 88.88 70 ARG A CA 1
ATOM 565 C C . ARG A 1 70 ? -3.035 9.778 22.453 1.00 88.88 70 ARG A C 1
ATOM 567 O O . ARG A 1 70 ? -3.032 9.459 23.635 1.00 88.88 70 ARG A O 1
ATOM 574 N N . PHE A 1 71 ? -2.719 8.911 21.487 1.00 87.12 71 PHE A N 1
ATOM 575 C CA . PHE A 1 71 ? -2.323 7.519 21.751 1.00 87.12 71 PHE A CA 1
ATOM 576 C C . PHE A 1 71 ? -0.811 7.289 21.672 1.00 87.12 71 PHE A C 1
ATOM 578 O O . PHE A 1 71 ? -0.341 6.210 22.032 1.00 87.12 71 PHE A O 1
ATOM 585 N N . THR A 1 72 ? -0.030 8.288 21.252 1.00 83.12 72 THR A N 1
ATOM 586 C CA . THR A 1 72 ? 1.432 8.157 21.116 1.00 83.12 72 THR A CA 1
ATOM 587 C C . THR A 1 72 ? 2.112 7.767 22.429 1.00 83.12 72 THR A C 1
ATOM 589 O O . THR A 1 72 ? 3.014 6.938 22.427 1.00 83.12 72 THR A O 1
ATOM 592 N N . GLY A 1 73 ? 1.635 8.289 23.565 1.00 75.06 73 GLY A N 1
ATOM 593 C CA . GLY A 1 73 ? 2.157 7.946 24.894 1.00 75.06 73 GLY A CA 1
ATOM 594 C C . GLY A 1 73 ? 1.792 6.538 25.386 1.00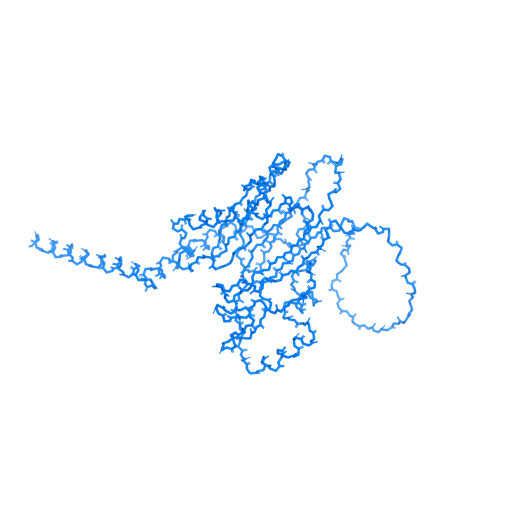 75.06 73 GLY A C 1
ATOM 595 O O . GLY A 1 73 ? 2.428 6.037 26.316 1.00 75.06 73 GLY A O 1
ATOM 596 N N . ILE A 1 74 ? 0.788 5.900 24.775 1.00 78.75 74 ILE A N 1
ATOM 597 C CA . ILE A 1 74 ? 0.318 4.551 25.128 1.00 78.75 74 ILE A CA 1
ATOM 598 C C . ILE A 1 74 ? 1.086 3.495 24.332 1.00 78.75 74 ILE A C 1
ATOM 600 O O . ILE A 1 74 ? 1.470 2.462 24.881 1.00 78.75 74 ILE A O 1
ATOM 604 N N . ILE A 1 75 ? 1.348 3.761 23.049 1.00 74.94 75 ILE A N 1
ATOM 605 C CA . ILE A 1 75 ? 2.063 2.829 22.176 1.00 74.94 75 ILE A CA 1
ATOM 606 C C . ILE A 1 75 ? 3.559 2.891 22.485 1.00 74.94 75 ILE A C 1
ATOM 608 O O . ILE A 1 75 ? 4.306 3.718 21.964 1.00 74.94 75 ILE A O 1
ATOM 612 N N . LYS A 1 76 ? 3.996 1.976 23.346 1.00 67.94 76 LYS A N 1
ATOM 613 C CA . LYS A 1 76 ? 5.402 1.759 23.695 1.00 67.94 76 LYS A CA 1
ATOM 614 C C . LYS A 1 76 ? 5.888 0.464 23.040 1.00 67.94 76 LYS A C 1
ATOM 616 O O . LYS A 1 76 ? 5.111 -0.468 22.872 1.00 67.94 76 LYS A O 1
ATOM 621 N N . ASN A 1 77 ? 7.178 0.396 22.711 1.00 64.06 77 ASN A N 1
ATOM 622 C CA . ASN A 1 77 ? 7.852 -0.808 22.198 1.00 64.06 77 ASN A CA 1
ATOM 623 C C . ASN A 1 77 ? 7.333 -1.320 20.837 1.00 64.06 77 ASN A C 1
ATOM 625 O O . ASN A 1 77 ? 6.832 -2.437 20.725 1.00 64.06 77 ASN A O 1
ATOM 629 N N . TYR A 1 78 ? 7.504 -0.523 19.781 1.00 67.06 78 TYR A N 1
ATOM 630 C CA . TYR A 1 78 ? 7.337 -0.983 18.399 1.00 67.06 78 TYR A CA 1
ATOM 631 C C . TYR A 1 78 ? 8.691 -1.387 17.794 1.00 67.06 78 TYR A C 1
ATOM 633 O O . TYR A 1 78 ? 9.732 -0.825 18.124 1.00 67.06 78 TYR A O 1
ATOM 641 N N . GLU A 1 79 ? 8.685 -2.365 16.889 1.00 64.31 79 GLU A N 1
ATOM 642 C CA . GLU A 1 79 ? 9.886 -2.833 16.189 1.00 64.31 79 GLU A CA 1
ATOM 643 C C . GLU A 1 79 ? 9.517 -3.194 14.750 1.00 64.31 79 GLU A C 1
ATOM 645 O O . GLU A 1 79 ? 8.491 -3.838 14.506 1.00 64.31 79 GLU A O 1
ATOM 650 N N . ILE A 1 80 ? 10.391 -2.829 13.817 1.00 63.81 80 ILE A N 1
ATOM 651 C CA . ILE A 1 80 ? 10.265 -3.149 12.399 1.00 63.81 80 ILE A CA 1
ATOM 652 C C . ILE A 1 80 ? 11.134 -4.363 12.085 1.00 63.81 80 ILE A C 1
ATOM 654 O O . ILE A 1 80 ? 12.303 -4.420 12.463 1.00 63.81 80 ILE A O 1
ATOM 658 N N . SER A 1 81 ? 10.567 -5.329 11.368 1.00 63.56 81 SER A N 1
ATOM 659 C CA . SER A 1 81 ? 11.309 -6.470 10.841 1.00 63.56 81 SER A CA 1
ATOM 660 C C . SER A 1 81 ? 11.091 -6.572 9.340 1.00 63.56 81 SER A C 1
ATOM 662 O O . SER A 1 81 ? 9.985 -6.344 8.856 1.00 63.56 81 SER A O 1
ATOM 664 N N . LYS A 1 82 ? 12.154 -6.903 8.606 1.00 63.78 82 LYS A N 1
ATOM 665 C CA . LYS A 1 82 ? 12.119 -7.099 7.156 1.00 63.78 82 LYS A CA 1
ATOM 666 C C . LYS A 1 82 ? 12.258 -8.585 6.881 1.00 63.78 82 LYS A C 1
ATOM 668 O O . LYS A 1 82 ? 13.260 -9.189 7.260 1.00 63.78 82 LYS A O 1
ATOM 673 N N . ALA A 1 83 ? 11.265 -9.149 6.213 1.00 54.19 83 ALA A N 1
ATOM 674 C CA . ALA A 1 83 ? 11.304 -10.510 5.710 1.00 54.19 83 ALA A CA 1
ATOM 675 C C . ALA A 1 83 ? 11.175 -10.457 4.185 1.00 54.19 83 ALA A C 1
ATOM 677 O O . ALA A 1 83 ? 10.272 -9.810 3.657 1.00 54.19 83 ALA A O 1
ATOM 678 N N . GLY A 1 84 ? 12.105 -11.098 3.475 1.00 45.25 84 GLY A N 1
ATOM 679 C CA . GLY A 1 84 ? 11.915 -11.390 2.057 1.00 45.25 84 GLY A CA 1
ATOM 680 C C . GLY A 1 84 ? 10.864 -12.488 1.902 1.00 45.25 84 GLY A C 1
ATOM 681 O O . GLY A 1 84 ? 10.752 -13.357 2.764 1.00 45.25 84 GLY A O 1
ATOM 682 N N . VAL A 1 85 ? 10.091 -12.455 0.820 1.00 39.28 85 VAL A N 1
ATOM 683 C CA . VAL A 1 85 ? 9.138 -13.526 0.508 1.00 39.28 85 VAL A CA 1
ATOM 684 C C . VAL A 1 85 ? 9.890 -14.806 0.126 1.00 39.28 85 VAL A C 1
ATOM 686 O O . VAL A 1 85 ? 10.630 -14.858 -0.852 1.00 39.28 85 VAL A O 1
ATOM 689 N N . GLY A 1 86 ? 9.699 -15.817 0.965 1.00 37.19 86 GLY A N 1
ATOM 690 C CA . GLY A 1 86 ? 10.176 -17.196 0.921 1.00 37.19 86 GLY A CA 1
ATOM 691 C C . GLY A 1 86 ? 9.478 -17.949 2.067 1.00 37.19 86 GLY A C 1
ATOM 692 O O . GLY A 1 86 ? 8.829 -17.300 2.895 1.00 37.19 86 GLY A O 1
ATOM 693 N N . PRO A 1 87 ? 9.557 -19.290 2.151 1.00 28.14 87 PRO A N 1
ATOM 694 C CA . PRO A 1 87 ? 9.093 -19.980 3.354 1.00 28.14 87 PRO A CA 1
ATOM 695 C C . PRO A 1 87 ? 9.877 -19.409 4.552 1.00 28.14 87 PRO A C 1
ATOM 697 O O . PRO A 1 87 ? 11.005 -18.966 4.360 1.00 28.14 87 PRO A O 1
ATOM 700 N N . PHE A 1 88 ? 9.326 -19.435 5.766 1.00 32.78 88 PHE A N 1
ATOM 701 C CA . PHE A 1 88 ? 9.969 -19.031 7.038 1.00 32.78 88 PHE A CA 1
ATOM 702 C C . PHE A 1 88 ? 9.612 -17.629 7.625 1.00 32.78 88 PHE A C 1
ATOM 704 O O . PHE A 1 88 ? 10.396 -16.685 7.585 1.00 32.78 88 PHE A O 1
ATOM 711 N N . TRP A 1 89 ? 8.445 -17.613 8.295 1.00 47.69 89 TRP A N 1
ATOM 712 C CA . TRP A 1 89 ? 8.112 -17.131 9.665 1.00 47.69 89 TRP A CA 1
ATOM 713 C C . TRP A 1 89 ? 8.069 -15.643 10.066 1.00 47.69 89 TRP A C 1
ATOM 715 O O . TRP A 1 89 ? 9.019 -14.881 9.905 1.00 47.69 89 TRP A O 1
ATOM 725 N N . ILE A 1 90 ? 6.979 -15.307 10.776 1.00 39.53 90 ILE A N 1
ATOM 726 C CA . ILE A 1 90 ? 6.711 -14.066 11.528 1.00 39.53 90 ILE A CA 1
ATOM 727 C C . ILE A 1 90 ? 6.468 -14.440 13.005 1.00 39.53 90 ILE A C 1
ATOM 729 O O . ILE A 1 90 ? 5.875 -15.477 13.286 1.00 39.53 90 ILE A O 1
ATOM 733 N N . GLY A 1 91 ? 6.967 -13.626 13.945 1.00 34.88 91 GLY A N 1
ATOM 734 C CA . GLY A 1 91 ? 6.819 -13.824 15.396 1.00 34.88 91 GLY A CA 1
ATOM 735 C C . GLY A 1 91 ? 5.662 -13.038 16.027 1.00 34.88 91 GLY A C 1
ATOM 736 O O . GLY A 1 91 ? 5.113 -12.124 15.416 1.00 34.88 91 GLY A O 1
ATOM 737 N N . ASN A 1 92 ? 5.333 -13.370 17.279 1.00 32.84 92 ASN A N 1
ATOM 738 C CA . ASN A 1 92 ? 4.206 -12.797 18.022 1.00 32.84 92 ASN A CA 1
ATOM 739 C C . ASN A 1 92 ? 4.406 -11.311 18.354 1.00 32.84 92 ASN A C 1
ATOM 741 O O . ASN A 1 92 ? 5.358 -10.942 19.046 1.00 32.84 92 ASN A O 1
ATOM 745 N N . LYS A 1 93 ? 3.464 -10.471 17.915 1.00 35.66 93 LYS A N 1
ATOM 746 C CA . LYS A 1 93 ? 3.310 -9.070 18.334 1.00 35.66 93 LYS A CA 1
ATOM 747 C C . LYS A 1 93 ? 1.827 -8.777 18.553 1.00 35.66 93 LYS A C 1
ATOM 749 O O . LYS A 1 93 ? 0.997 -9.276 17.804 1.00 35.66 93 LYS A O 1
ATOM 754 N N . VAL A 1 94 ? 1.518 -7.940 19.548 1.00 37.41 94 VAL A N 1
ATOM 755 C CA . VAL A 1 94 ? 0.140 -7.542 19.917 1.00 37.41 94 VAL A CA 1
ATOM 756 C C . VAL A 1 94 ? -0.576 -6.820 18.762 1.00 37.41 94 VAL A C 1
ATOM 758 O O . VAL A 1 94 ? -1.794 -6.874 18.656 1.00 37.41 94 VAL A O 1
ATOM 761 N N . LEU A 1 95 ? 0.186 -6.189 17.862 1.00 46.00 95 LEU A N 1
ATOM 762 C CA . LEU A 1 95 ? -0.288 -5.653 16.589 1.00 46.00 95 LEU A CA 1
ATOM 763 C C . LEU A 1 95 ? 0.870 -5.691 15.577 1.00 46.00 95 LEU A C 1
ATOM 765 O O . LEU A 1 95 ? 1.936 -5.125 15.834 1.00 46.00 95 LEU A O 1
ATOM 769 N N . CYS A 1 96 ? 0.697 -6.386 14.450 1.00 53.72 96 CYS A N 1
ATOM 770 C CA . CYS A 1 96 ? 1.720 -6.534 13.413 1.00 53.72 96 CYS A CA 1
ATOM 771 C C . CYS A 1 96 ? 1.155 -6.135 12.051 1.00 53.72 96 CYS A C 1
ATOM 773 O O . CYS A 1 96 ? 0.128 -6.656 11.629 1.00 53.72 96 CYS A O 1
ATOM 775 N N . PHE A 1 97 ? 1.849 -5.235 11.355 1.00 66.56 97 PHE A N 1
ATOM 776 C CA . PHE A 1 97 ? 1.515 -4.852 9.987 1.00 66.56 97 PHE A CA 1
ATOM 777 C C . PHE A 1 97 ? 2.593 -5.357 9.048 1.00 66.56 97 PHE A C 1
ATOM 779 O O . PHE A 1 97 ? 3.783 -5.110 9.255 1.00 66.56 97 PHE A O 1
ATOM 786 N N . VAL A 1 98 ? 2.161 -6.065 8.014 1.00 62.75 98 VAL A N 1
ATOM 787 C CA . VAL A 1 98 ? 3.043 -6.755 7.085 1.00 62.75 98 VAL A CA 1
ATOM 788 C C . VAL A 1 98 ? 2.645 -6.344 5.679 1.00 62.75 98 VAL A C 1
ATOM 790 O O . VAL A 1 98 ? 1.505 -6.535 5.269 1.00 62.75 98 VAL A O 1
ATOM 793 N N . VAL A 1 99 ? 3.593 -5.772 4.941 1.00 55.50 99 VAL A N 1
ATOM 794 C CA . VAL A 1 99 ? 3.436 -5.473 3.515 1.00 55.50 99 VAL A CA 1
ATOM 795 C C . VAL A 1 99 ? 4.354 -6.417 2.766 1.00 55.50 99 VAL A C 1
ATOM 797 O O . VAL A 1 99 ? 5.555 -6.455 3.026 1.00 55.50 99 VAL A O 1
ATOM 800 N N . THR A 1 100 ? 3.790 -7.190 1.847 1.00 50.88 100 THR A N 1
ATOM 801 C CA . THR A 1 100 ? 4.538 -8.117 0.994 1.00 50.88 100 THR A CA 1
ATOM 802 C C . THR A 1 100 ? 4.160 -7.889 -0.458 1.00 50.88 100 THR A C 1
ATOM 804 O O . THR A 1 100 ? 3.091 -7.356 -0.745 1.00 50.88 100 THR A O 1
ATOM 807 N N . HIS A 1 101 ? 5.046 -8.277 -1.369 1.00 48.75 101 HIS A N 1
ATOM 808 C CA . HIS A 1 101 ? 4.757 -8.374 -2.795 1.00 48.75 101 HIS A CA 1
ATOM 809 C C . HIS A 1 101 ? 5.175 -9.771 -3.246 1.00 48.75 101 HIS A C 1
ATOM 811 O O . HIS A 1 101 ? 6.343 -10.145 -3.122 1.00 48.75 101 HIS A O 1
ATOM 817 N N . LEU A 1 102 ? 4.197 -10.572 -3.668 1.00 52.62 102 LEU A N 1
ATOM 818 C CA . LEU A 1 102 ? 4.389 -11.973 -4.038 1.00 52.62 102 LEU A CA 1
ATOM 819 C C . LEU A 1 102 ? 4.869 -12.083 -5.491 1.00 52.62 102 LEU A C 1
ATOM 821 O O . LEU A 1 102 ? 4.619 -11.197 -6.305 1.00 52.62 102 LEU A O 1
ATOM 825 N N . THR A 1 103 ? 5.574 -13.167 -5.823 1.00 40.03 103 THR A N 1
ATOM 826 C CA . THR A 1 103 ? 6.152 -13.366 -7.159 1.00 40.03 103 THR A CA 1
ATOM 827 C C . THR A 1 103 ? 5.056 -13.381 -8.231 1.00 40.03 103 THR A C 1
ATOM 829 O O . THR A 1 103 ? 4.190 -14.257 -8.203 1.00 40.03 103 THR A O 1
ATOM 832 N N . PRO A 1 104 ? 5.077 -12.464 -9.213 1.00 44.47 104 PRO A N 1
ATOM 833 C CA . PRO A 1 104 ? 4.197 -12.581 -10.365 1.00 44.47 104 PRO A CA 1
ATOM 834 C C . PRO A 1 104 ? 4.772 -13.644 -11.310 1.00 44.47 104 PRO A C 1
ATOM 836 O O . PRO A 1 104 ? 5.976 -13.627 -11.508 1.00 44.47 104 PRO A O 1
ATOM 839 N N . HIS A 1 105 ? 3.943 -14.518 -11.907 1.00 49.12 105 HIS A N 1
ATOM 840 C CA . HIS A 1 105 ? 4.093 -15.187 -13.227 1.00 49.12 105 HIS A CA 1
ATOM 841 C C . HIS A 1 105 ? 3.177 -16.418 -13.323 1.00 49.12 105 HIS A C 1
ATOM 843 O O . HIS A 1 105 ? 3.117 -17.191 -12.383 1.00 49.12 105 HIS A O 1
ATOM 849 N N . ASN A 1 106 ? 2.518 -16.625 -14.473 1.00 53.00 106 ASN A N 1
ATOM 850 C CA . ASN A 1 106 ? 1.788 -17.854 -14.820 1.00 53.00 106 ASN A CA 1
ATOM 851 C C . ASN A 1 106 ? 1.797 -18.035 -16.353 1.00 53.00 106 ASN A C 1
ATOM 853 O O . ASN A 1 106 ? 1.354 -17.152 -17.094 1.00 53.00 106 ASN A O 1
ATOM 857 N N . HIS A 1 107 ? 2.288 -19.169 -16.850 1.00 51.81 107 HIS A N 1
ATOM 858 C CA . HIS A 1 107 ? 2.266 -19.535 -18.273 1.00 51.81 107 HIS A CA 1
ATOM 859 C C . HIS A 1 107 ? 0.882 -20.123 -18.655 1.00 51.81 107 HIS A C 1
ATOM 861 O O . HIS A 1 107 ? 0.209 -20.672 -17.792 1.00 51.81 107 HIS A O 1
ATOM 867 N N . ASN A 1 108 ? 0.442 -19.965 -19.918 1.00 51.72 108 ASN A N 1
ATOM 868 C CA . ASN A 1 108 ? -0.879 -20.297 -20.532 1.00 51.72 108 ASN A CA 1
ATOM 869 C C . ASN A 1 108 ? -2.021 -19.253 -20.494 1.00 51.72 108 ASN A C 1
ATOM 871 O O . ASN A 1 108 ? -2.943 -19.338 -19.690 1.00 51.72 108 ASN A O 1
ATOM 875 N N . THR A 1 109 ? -2.029 -18.321 -21.455 1.00 50.66 109 THR A N 1
ATOM 876 C CA . THR A 1 109 ? -3.012 -17.219 -21.577 1.00 50.66 109 THR A CA 1
ATOM 877 C C . THR A 1 109 ? -4.406 -17.625 -22.083 1.00 50.66 109 THR A C 1
ATOM 879 O O . THR A 1 109 ? -5.394 -17.092 -21.592 1.00 50.66 109 THR A O 1
ATOM 882 N N . GLN A 1 110 ? -4.534 -18.591 -23.001 1.00 50.81 110 GLN A N 1
ATOM 883 C CA . GLN A 1 110 ? -5.836 -18.952 -23.600 1.00 50.81 110 GLN A CA 1
ATOM 884 C C . GLN A 1 110 ? -6.779 -19.708 -22.651 1.00 50.81 110 GLN A C 1
ATOM 886 O O . GLN A 1 110 ? -7.956 -19.368 -22.564 1.00 50.81 110 GLN A O 1
ATOM 891 N N . ARG A 1 111 ? -6.266 -20.692 -21.900 1.00 53.06 111 ARG A N 1
ATOM 892 C CA . ARG A 1 111 ? -7.051 -21.453 -20.907 1.00 53.06 111 ARG A CA 1
ATOM 893 C C . ARG A 1 111 ? -7.561 -20.549 -19.781 1.00 53.06 111 ARG A C 1
ATOM 895 O O . ARG A 1 111 ? -8.704 -20.650 -19.359 1.00 53.06 111 ARG A O 1
ATOM 902 N N . ARG A 1 112 ? -6.747 -19.563 -19.401 1.00 53.91 112 ARG A N 1
ATOM 903 C CA . ARG A 1 112 ? -7.105 -18.563 -18.399 1.00 53.91 112 ARG A CA 1
ATOM 904 C C . ARG A 1 112 ? -8.275 -17.676 -18.817 1.00 53.91 112 ARG A C 1
ATOM 906 O O . ARG A 1 112 ? -9.112 -17.380 -17.979 1.00 53.91 112 ARG A O 1
ATOM 913 N N . ASN A 1 113 ? -8.358 -17.241 -20.077 1.00 54.84 113 ASN A N 1
ATOM 914 C CA . ASN A 1 113 ? -9.477 -16.398 -20.528 1.00 54.84 113 ASN A CA 1
ATOM 915 C C . ASN A 1 113 ? -10.829 -17.127 -20.391 1.00 54.84 113 ASN A C 1
ATOM 917 O O . ASN A 1 113 ? -11.846 -16.488 -20.129 1.00 54.84 113 ASN A O 1
ATOM 921 N N . GLN A 1 114 ? -10.828 -18.459 -20.515 1.00 56.69 114 GLN A N 1
ATOM 922 C CA . GLN A 1 114 ? -11.990 -19.308 -20.234 1.00 56.69 114 GLN A CA 1
ATOM 923 C C . GLN A 1 114 ? -12.238 -19.433 -18.721 1.00 56.69 114 GLN A C 1
ATOM 925 O O . GLN A 1 114 ? -13.383 -19.339 -18.277 1.00 56.69 114 GLN A O 1
ATOM 930 N N . ASP A 1 115 ? -11.174 -19.547 -17.920 1.00 52.94 115 ASP A N 1
ATOM 931 C CA . ASP A 1 115 ? -11.263 -19.576 -16.457 1.00 52.94 115 ASP A CA 1
ATOM 932 C C . ASP A 1 115 ? -11.744 -18.244 -15.861 1.00 52.94 115 ASP A C 1
ATOM 934 O O . ASP A 1 115 ? -12.452 -18.279 -14.865 1.00 52.94 115 ASP A O 1
ATOM 938 N N . PHE A 1 116 ? -11.424 -17.087 -16.461 1.00 54.72 116 PHE A N 1
ATOM 939 C CA . PHE A 1 116 ? -11.777 -15.744 -15.969 1.00 54.72 116 PHE A CA 1
ATOM 940 C C . PHE A 1 116 ? -13.274 -15.589 -15.741 1.00 54.72 116 PHE A C 1
ATOM 942 O O . PHE A 1 116 ? -13.700 -15.174 -14.668 1.00 54.72 116 PHE A O 1
ATOM 949 N N . LYS A 1 117 ? -14.072 -15.991 -16.735 1.00 52.81 117 LYS A N 1
ATOM 950 C CA . LYS A 1 117 ? -15.529 -15.952 -16.647 1.00 52.81 117 LYS A CA 1
ATOM 951 C C . LYS A 1 117 ? -16.016 -16.830 -15.491 1.00 52.81 117 LYS A C 1
ATOM 953 O O . LYS A 1 117 ? -16.779 -16.363 -14.660 1.00 52.81 117 LYS A O 1
ATOM 958 N N . SER A 1 118 ? -15.454 -18.033 -15.346 1.00 51.59 118 SER A N 1
ATOM 959 C CA . SER A 1 118 ? -15.760 -18.934 -14.227 1.00 51.59 118 SER A CA 1
ATOM 960 C C . SER A 1 118 ? -15.247 -18.425 -12.871 1.00 51.59 118 SER A C 1
ATOM 962 O O . SER A 1 118 ? -15.887 -18.678 -11.865 1.00 51.59 118 SER A O 1
ATOM 964 N N . ILE A 1 119 ? -14.117 -17.717 -12.807 1.00 54.06 119 ILE A N 1
ATOM 965 C CA . ILE A 1 119 ? -13.538 -17.164 -11.571 1.00 54.06 119 ILE A CA 1
ATOM 966 C C . ILE A 1 119 ? -14.367 -15.971 -11.096 1.00 54.06 119 ILE A C 1
ATOM 968 O O . ILE A 1 119 ? -14.659 -15.882 -9.908 1.00 54.06 119 ILE A O 1
ATOM 972 N N . CYS A 1 120 ? -14.785 -15.097 -12.015 1.00 54.31 120 CYS A N 1
ATOM 973 C CA . CYS A 1 120 ? -15.714 -14.008 -11.729 1.00 54.31 120 CYS A CA 1
ATOM 974 C C . CYS A 1 120 ? -17.108 -14.528 -11.345 1.00 54.31 120 CYS A C 1
ATOM 976 O O . CYS A 1 120 ? -17.743 -13.953 -10.472 1.00 54.31 120 CYS A O 1
ATOM 978 N N . GLU A 1 121 ? -17.574 -15.623 -11.958 1.00 53.41 121 GLU A N 1
ATOM 979 C CA . GLU A 1 121 ? -18.881 -16.232 -11.663 1.00 53.41 121 GLU A CA 1
ATOM 980 C C . GLU A 1 121 ? -18.874 -17.111 -10.398 1.00 53.41 121 GLU A C 1
ATOM 982 O O . GLU A 1 121 ? -19.893 -17.216 -9.722 1.00 53.41 121 GLU A O 1
ATOM 987 N N . ARG A 1 122 ? -17.746 -17.755 -10.062 1.00 52.50 122 ARG A N 1
ATOM 988 C CA . ARG A 1 122 ? -17.615 -18.696 -8.928 1.00 52.50 122 ARG A CA 1
ATOM 989 C C . ARG A 1 122 ? -16.865 -18.115 -7.731 1.00 52.50 122 ARG A C 1
ATOM 991 O O . ARG A 1 122 ? -16.716 -18.816 -6.736 1.00 52.50 122 ARG A O 1
ATOM 998 N N . ASN A 1 123 ? -16.396 -16.870 -7.820 1.00 54.19 123 ASN A N 1
ATOM 999 C CA . ASN A 1 123 ? -15.790 -16.107 -6.725 1.00 54.19 123 ASN A CA 1
ATOM 1000 C C . ASN A 1 123 ? -14.598 -16.811 -6.033 1.00 54.19 123 ASN A C 1
ATOM 1002 O O . ASN A 1 123 ? -14.449 -16.786 -4.811 1.00 54.19 123 ASN A O 1
ATOM 1006 N N . LEU A 1 124 ? -13.755 -17.498 -6.810 1.00 63.34 124 LEU A N 1
ATOM 1007 C CA . LEU A 1 124 ? -12.630 -18.284 -6.289 1.00 63.34 124 LEU A CA 1
ATOM 1008 C C . LEU A 1 124 ? -11.348 -17.987 -7.069 1.00 63.34 124 LEU A C 1
ATOM 1010 O O . LEU A 1 124 ? -10.879 -18.796 -7.877 1.00 63.34 124 LEU A O 1
ATOM 1014 N N . ASP A 1 125 ? -10.771 -16.812 -6.818 1.00 80.75 125 ASP A N 1
ATOM 1015 C CA . ASP A 1 125 ? -9.412 -16.505 -7.255 1.00 80.75 125 ASP A CA 1
ATOM 1016 C C . ASP A 1 125 ? -8.386 -17.460 -6.613 1.00 80.75 125 ASP A C 1
ATOM 1018 O O . ASP A 1 125 ? -8.656 -18.134 -5.614 1.00 80.75 125 ASP A O 1
ATOM 1022 N N . GLN A 1 126 ? -7.191 -17.542 -7.207 1.00 80.25 126 GLN A N 1
ATOM 1023 C CA . GLN A 1 126 ? -6.163 -18.495 -6.791 1.00 80.25 126 GLN A CA 1
ATOM 1024 C C . GLN A 1 126 ? -5.817 -18.379 -5.302 1.00 80.25 126 GLN A C 1
ATOM 1026 O O . GLN A 1 126 ? -5.738 -19.412 -4.645 1.00 80.25 126 GLN A O 1
ATOM 1031 N N . LEU A 1 127 ? -5.638 -17.165 -4.769 1.00 80.44 127 LEU A N 1
ATOM 1032 C CA . LEU A 1 127 ? -5.243 -16.992 -3.373 1.00 80.44 127 LEU A CA 1
ATOM 1033 C C . LEU A 1 127 ? -6.365 -17.437 -2.436 1.00 80.44 127 LEU A C 1
ATOM 1035 O O . LEU A 1 127 ? -6.111 -18.218 -1.525 1.00 80.44 127 LEU A O 1
ATOM 1039 N N . THR A 1 128 ? -7.608 -17.036 -2.712 1.00 84.19 128 THR A N 1
ATOM 1040 C CA . THR A 1 128 ? -8.772 -17.468 -1.924 1.00 84.19 128 THR A CA 1
ATOM 1041 C C . THR A 1 128 ? -8.898 -18.990 -1.886 1.00 84.19 128 THR A C 1
ATOM 1043 O O . THR A 1 128 ? -9.184 -19.552 -0.831 1.00 84.19 128 THR A O 1
ATOM 1046 N N . ARG A 1 129 ? -8.649 -19.689 -3.003 1.00 81.81 129 ARG A N 1
ATOM 1047 C CA . ARG A 1 129 ? -8.653 -21.164 -3.024 1.00 81.81 129 ARG A CA 1
ATOM 1048 C C . ARG A 1 129 ? -7.549 -21.763 -2.164 1.00 81.81 129 ARG A C 1
ATOM 1050 O O . ARG A 1 129 ? -7.829 -22.681 -1.403 1.00 81.81 129 ARG A O 1
ATOM 1057 N N . GLU A 1 130 ? -6.322 -21.262 -2.282 1.00 77.88 130 GLU A N 1
ATOM 1058 C CA . GLU A 1 130 ? -5.183 -21.808 -1.537 1.00 77.88 130 GLU A CA 1
ATOM 1059 C C . GLU A 1 130 ? -5.338 -21.575 -0.023 1.00 77.88 130 GLU A C 1
ATOM 1061 O O . GLU A 1 130 ? -5.072 -22.492 0.757 1.00 77.88 130 GLU A O 1
ATOM 1066 N N . VAL A 1 131 ? -5.860 -20.409 0.385 1.00 79.69 131 VAL A N 1
ATOM 1067 C CA . VAL A 1 131 ? -6.215 -20.105 1.784 1.00 79.69 131 VAL A CA 1
ATOM 1068 C C . VAL A 1 131 ? -7.328 -21.031 2.277 1.00 79.69 131 VAL A C 1
ATOM 1070 O O . VAL A 1 131 ? -7.152 -21.701 3.290 1.00 79.69 131 VAL A O 1
ATOM 1073 N N . LYS A 1 132 ? -8.441 -21.154 1.534 1.00 82.69 132 LYS A N 1
ATOM 1074 C CA . LYS A 1 132 ? -9.558 -22.050 1.897 1.00 82.69 132 LYS A CA 1
ATOM 1075 C C . LYS A 1 132 ? -9.148 -23.521 1.967 1.00 82.69 132 LYS A C 1
ATOM 1077 O O . LYS A 1 132 ? -9.715 -24.269 2.750 1.00 82.69 132 LYS A O 1
ATOM 1082 N N . SER A 1 133 ? -8.174 -23.937 1.159 1.00 81.19 133 SER A N 1
ATOM 1083 C CA . SER A 1 133 ? -7.617 -25.293 1.205 1.00 81.19 133 SER A CA 1
ATOM 1084 C C . SER A 1 133 ? -6.598 -25.511 2.329 1.00 81.19 133 SER A C 1
ATOM 1086 O O . SER A 1 133 ? -6.028 -26.593 2.408 1.00 81.19 133 SER A O 1
ATOM 1088 N N . GLY A 1 134 ? -6.326 -24.494 3.156 1.00 76.19 134 GLY A N 1
ATOM 1089 C CA . GLY A 1 134 ? -5.396 -24.596 4.276 1.00 76.19 134 GLY A CA 1
ATOM 1090 C C . GLY A 1 134 ? -3.949 -24.836 3.850 1.00 76.19 134 GLY A C 1
ATOM 1091 O O . GLY A 1 134 ? -3.238 -25.557 4.533 1.00 76.19 134 GLY A O 1
ATOM 1092 N N . LYS A 1 135 ? -3.514 -24.289 2.705 1.00 69.62 135 LYS A N 1
ATOM 1093 C CA . LYS A 1 135 ? -2.127 -24.435 2.217 1.00 69.62 135 LYS A CA 1
ATOM 1094 C C . LYS A 1 135 ? -1.245 -23.230 2.529 1.00 69.62 135 LYS A C 1
ATOM 1096 O O . LYS A 1 135 ? -0.020 -23.340 2.562 1.00 69.62 135 LYS A O 1
ATOM 1101 N N . VAL A 1 136 ? -1.856 -22.054 2.671 1.00 74.06 136 VAL A N 1
ATOM 1102 C CA . VAL A 1 136 ? -1.178 -20.770 2.887 1.00 74.06 136 VAL A CA 1
ATOM 1103 C C . VAL A 1 136 ? -1.992 -19.905 3.846 1.00 74.06 136 VAL A C 1
ATOM 1105 O O . VAL A 1 136 ? -3.203 -20.069 3.941 1.00 74.06 136 VAL A O 1
ATOM 1108 N N . LEU A 1 137 ? -1.327 -18.959 4.522 1.00 73.50 137 LEU A N 1
ATOM 1109 C CA . LEU A 1 137 ? -1.954 -17.991 5.439 1.00 73.50 137 LEU A CA 1
ATOM 1110 C C . LEU A 1 137 ? -2.849 -18.643 6.515 1.00 73.50 137 LEU A C 1
ATOM 1112 O O . LEU A 1 137 ? -3.915 -18.131 6.838 1.00 73.50 137 LEU A O 1
ATOM 1116 N N . HIS A 1 138 ? -2.412 -19.771 7.083 1.00 77.62 138 HIS A N 1
ATOM 1117 C CA . HIS A 1 138 ? -3.158 -20.500 8.115 1.00 77.62 138 HIS A CA 1
ATOM 1118 C C . HIS A 1 138 ? -3.581 -19.586 9.275 1.00 77.62 138 HIS A C 1
ATOM 1120 O O . HIS A 1 138 ? -2.753 -18.857 9.824 1.00 77.62 138 HIS A O 1
ATOM 1126 N N . GLY A 1 139 ? -4.866 -19.637 9.627 1.00 79.12 139 GLY A N 1
ATOM 1127 C CA . GLY A 1 139 ? -5.473 -18.836 10.692 1.00 79.12 139 GLY A CA 1
ATOM 1128 C C . GLY A 1 139 ? -5.766 -17.378 10.327 1.00 79.12 139 GLY A C 1
ATOM 1129 O O . GLY A 1 139 ? -6.480 -16.717 11.072 1.00 79.12 139 GLY A O 1
ATOM 1130 N N . PHE A 1 140 ? -5.248 -16.853 9.212 1.00 85.00 140 PHE A N 1
ATOM 1131 C CA . PHE A 1 140 ? -5.586 -15.501 8.773 1.00 85.00 140 PHE A CA 1
ATOM 1132 C C . PHE A 1 140 ? -6.973 -15.463 8.138 1.00 85.00 140 PHE A C 1
ATOM 1134 O O . PHE A 1 140 ? -7.364 -16.356 7.386 1.00 85.00 140 PHE A O 1
ATOM 1141 N N . GLU A 1 141 ? -7.660 -14.354 8.364 1.00 88.81 141 GLU A N 1
ATOM 1142 C CA . GLU A 1 141 ? -8.934 -14.032 7.747 1.00 88.81 141 GLU A CA 1
ATOM 1143 C C . GLU A 1 141 ? -8.808 -12.885 6.749 1.00 88.81 141 GLU A C 1
ATOM 1145 O O . GLU A 1 141 ? -7.893 -12.057 6.808 1.00 88.81 141 GLU A O 1
ATOM 1150 N N . GLU A 1 142 ? -9.772 -12.822 5.837 1.00 90.25 142 GLU A N 1
ATOM 1151 C CA . GLU A 1 142 ? -9.933 -11.743 4.877 1.00 90.25 142 GLU A CA 1
ATOM 1152 C C . GLU A 1 142 ? -11.410 -11.366 4.750 1.00 90.25 142 GLU A C 1
ATOM 1154 O O . GLU A 1 142 ? -12.295 -12.214 4.868 1.00 90.25 142 GLU A O 1
ATOM 1159 N N . GLY A 1 143 ? -11.677 -10.090 4.472 1.00 90.31 143 GLY A N 1
ATOM 1160 C CA . GLY A 1 143 ? -13.012 -9.648 4.092 1.00 90.31 143 GLY A CA 1
ATOM 1161 C C . GLY A 1 143 ? -13.474 -10.206 2.747 1.00 90.31 143 GLY A C 1
ATOM 1162 O O . GLY A 1 143 ? -12.676 -10.524 1.868 1.00 90.31 143 GLY A O 1
ATOM 1163 N N . GLU A 1 144 ? -14.789 -10.243 2.551 1.00 90.88 144 GLU A N 1
ATOM 1164 C CA . GLU A 1 144 ? -15.376 -10.616 1.267 1.00 90.88 144 GLU A CA 1
ATOM 1165 C C . GLU A 1 144 ? -14.974 -9.631 0.154 1.00 90.88 144 GLU A C 1
ATOM 1167 O O . GLU A 1 144 ? -15.048 -8.406 0.313 1.00 90.88 144 GLU A O 1
ATOM 1172 N N . LEU A 1 145 ? -14.565 -10.169 -0.998 1.00 90.44 145 LEU A N 1
ATOM 1173 C CA . LEU A 1 145 ? -14.179 -9.396 -2.178 1.00 90.44 145 LEU A CA 1
ATOM 1174 C C . LEU A 1 145 ? -15.407 -8.884 -2.944 1.00 90.44 145 LEU A C 1
ATOM 1176 O O . LEU A 1 145 ? -15.716 -9.334 -4.043 1.00 90.44 145 LEU A O 1
ATOM 1180 N N . ASN A 1 146 ? -16.080 -7.883 -2.385 1.00 90.50 146 ASN A N 1
ATOM 1181 C CA . ASN A 1 146 ? -17.248 -7.237 -2.997 1.00 90.50 146 ASN A CA 1
ATOM 1182 C C . ASN A 1 146 ? -16.878 -6.129 -4.005 1.00 90.50 146 ASN A C 1
ATOM 1184 O O . ASN A 1 146 ? -17.615 -5.160 -4.196 1.00 90.50 146 ASN A O 1
ATOM 1188 N N . PHE A 1 147 ? -15.713 -6.243 -4.643 1.00 91.25 147 PHE A N 1
ATOM 1189 C CA . PHE A 1 147 ? -15.199 -5.289 -5.625 1.00 91.25 147 PHE A CA 1
ATOM 1190 C C . PHE A 1 147 ? -14.508 -6.006 -6.789 1.00 91.25 147 PHE A C 1
ATOM 1192 O O . PHE A 1 147 ? -14.050 -7.138 -6.655 1.00 91.25 147 PHE A O 1
ATOM 1199 N N . LEU A 1 148 ? -14.431 -5.340 -7.945 1.00 90.19 148 LEU A N 1
ATOM 1200 C CA . LEU A 1 148 ? -13.785 -5.872 -9.150 1.00 90.19 148 LEU A CA 1
ATOM 1201 C C . LEU A 1 148 ? -12.280 -6.118 -8.935 1.00 90.19 148 LEU A C 1
ATOM 1203 O O . LEU A 1 148 ? -11.686 -5.491 -8.058 1.00 90.19 148 LEU A O 1
ATOM 1207 N N . PRO A 1 149 ? -11.636 -6.961 -9.764 1.00 90.88 149 PRO A N 1
ATOM 1208 C CA . PRO A 1 149 ? -10.185 -7.113 -9.759 1.00 90.88 149 PRO A CA 1
ATOM 1209 C C . PRO A 1 149 ? -9.463 -5.764 -9.730 1.00 90.88 149 PRO A C 1
ATOM 1211 O O . PRO A 1 149 ? -9.893 -4.816 -10.389 1.00 90.88 149 PRO A O 1
ATOM 1214 N N . THR A 1 150 ? -8.375 -5.671 -8.967 1.00 92.56 150 THR A N 1
ATOM 1215 C CA . THR A 1 150 ? -7.627 -4.420 -8.742 1.00 92.56 150 THR A CA 1
ATOM 1216 C C . THR A 1 150 ? -6.484 -4.230 -9.728 1.00 92.56 150 THR A C 1
ATOM 1218 O O . THR A 1 150 ? -6.002 -3.118 -9.892 1.00 92.56 150 THR A O 1
ATOM 1221 N N . TYR A 1 151 ? -6.116 -5.288 -10.439 1.00 88.44 151 TYR A N 1
ATOM 1222 C CA . TYR A 1 151 ? -5.129 -5.346 -11.510 1.00 88.44 151 TYR A CA 1
ATOM 1223 C C . TYR A 1 151 ? -5.753 -6.116 -12.682 1.00 88.44 151 TYR A C 1
ATOM 1225 O O . TYR A 1 151 ? -6.644 -6.917 -12.438 1.00 88.44 151 TYR A O 1
ATOM 1233 N N . LYS A 1 152 ? -5.389 -5.955 -13.958 1.00 87.38 152 LYS A N 1
ATOM 1234 C CA . LYS A 1 152 ? -4.522 -4.941 -14.564 1.00 87.38 152 LYS A CA 1
ATOM 1235 C C . LYS A 1 152 ? -5.382 -3.960 -15.352 1.00 87.38 152 LYS A C 1
ATOM 1237 O O . LYS A 1 152 ? -6.037 -4.361 -16.311 1.00 87.38 152 LYS A O 1
ATOM 1242 N N . TYR A 1 153 ? -5.387 -2.692 -14.963 1.00 89.56 153 TYR A N 1
ATOM 1243 C CA . TYR A 1 153 ? -6.124 -1.639 -15.662 1.00 89.56 153 TYR A CA 1
ATOM 1244 C C . TYR A 1 153 ? -5.269 -0.950 -16.719 1.00 89.56 153 TYR A C 1
ATOM 1246 O O . TYR A 1 153 ? -4.047 -0.871 -16.601 1.00 89.56 153 TYR A O 1
ATOM 1254 N N . GLN A 1 154 ? -5.926 -0.376 -17.722 1.00 90.69 154 GLN A N 1
ATOM 1255 C CA . GLN A 1 154 ? -5.290 0.623 -18.570 1.00 90.69 154 GLN A CA 1
ATOM 1256 C C . GLN A 1 154 ? -5.010 1.882 -17.740 1.00 90.69 154 GLN A C 1
ATOM 1258 O O . GLN A 1 154 ? -5.904 2.422 -17.080 1.00 90.69 154 GLN A O 1
ATOM 1263 N N . VAL A 1 155 ? -3.765 2.362 -17.770 1.00 92.69 155 VAL A N 1
ATOM 1264 C CA . VAL A 1 155 ? -3.376 3.600 -17.079 1.00 92.69 155 VAL A CA 1
ATOM 1265 C C . VAL A 1 155 ? -4.200 4.766 -17.631 1.00 92.69 155 VAL A C 1
ATOM 1267 O O . VAL A 1 155 ? -4.361 4.916 -18.838 1.00 92.69 155 VAL A O 1
ATOM 1270 N N . GLY A 1 156 ? -4.744 5.589 -16.738 1.00 92.25 156 GLY A N 1
ATOM 1271 C CA . GLY A 1 156 ? -5.675 6.669 -17.066 1.00 92.25 156 GLY A CA 1
ATOM 1272 C C . GLY A 1 156 ? -7.149 6.254 -17.038 1.00 92.25 156 GLY A C 1
ATOM 1273 O O . GLY A 1 156 ? -8.003 7.115 -16.820 1.00 92.25 156 GLY A O 1
ATOM 1274 N N . SER A 1 157 ? -7.462 4.957 -17.134 1.00 88.62 157 SER A N 1
ATOM 1275 C CA . SER A 1 157 ? -8.840 4.464 -17.099 1.00 88.62 157 SER A CA 1
ATOM 1276 C C . SER A 1 157 ? -9.313 4.107 -15.690 1.00 88.62 157 SER A C 1
ATOM 1278 O O . SER A 1 157 ? -8.567 3.590 -14.851 1.00 88.62 157 SER A O 1
ATOM 1280 N N . LYS A 1 158 ? -10.596 4.369 -15.422 1.00 87.25 158 LYS A N 1
ATOM 1281 C CA . LYS A 1 158 ? -11.267 3.949 -14.182 1.00 87.25 158 LYS A CA 1
ATOM 1282 C C . LYS A 1 158 ? -11.748 2.502 -14.252 1.00 87.25 158 LYS A C 1
ATOM 1284 O O . LYS A 1 158 ? -11.656 1.802 -13.251 1.00 87.25 158 LYS A O 1
ATOM 1289 N N . ASN A 1 159 ? -12.224 2.073 -15.423 1.00 85.50 159 ASN A N 1
ATOM 1290 C CA . ASN A 1 159 ? -13.029 0.857 -15.565 1.00 85.50 159 ASN A CA 1
ATOM 1291 C C . ASN A 1 159 ? -12.521 -0.096 -16.661 1.00 85.50 159 ASN A C 1
ATOM 1293 O O . ASN A 1 159 ? -13.096 -1.165 -16.837 1.00 85.50 159 ASN A O 1
ATOM 1297 N N . GLU A 1 160 ? -11.482 0.273 -17.414 1.00 87.31 160 GLU A N 1
ATOM 1298 C CA . GLU A 1 160 ? -10.993 -0.551 -18.521 1.00 87.31 160 GLU A CA 1
ATOM 1299 C C . GLU A 1 160 ? -9.781 -1.375 -18.107 1.00 87.31 160 GLU A C 1
ATOM 1301 O O . GLU A 1 160 ? -8.764 -0.848 -17.645 1.00 87.31 160 GLU A O 1
ATOM 1306 N N . PHE A 1 161 ? -9.894 -2.681 -18.317 1.00 86.38 161 PHE A N 1
ATOM 1307 C CA . PHE A 1 161 ? -8.811 -3.623 -18.102 1.00 86.38 161 PHE A CA 1
ATOM 1308 C C . PHE A 1 161 ? -7.862 -3.671 -19.305 1.00 86.38 161 PHE A C 1
ATOM 1310 O O . PHE A 1 161 ? -8.285 -3.623 -20.462 1.00 86.38 161 PHE A O 1
ATOM 1317 N N . ASP A 1 162 ? -6.568 -3.802 -19.023 1.00 84.75 162 ASP A N 1
ATOM 1318 C CA . ASP A 1 162 ? -5.543 -4.139 -20.005 1.00 84.75 162 ASP A CA 1
ATOM 1319 C C . ASP A 1 162 ? -5.352 -5.660 -20.032 1.00 84.75 162 ASP A C 1
ATOM 1321 O O . ASP A 1 162 ? -4.619 -6.236 -19.227 1.00 84.75 162 ASP A O 1
ATOM 1325 N N . VAL A 1 163 ? -6.011 -6.309 -20.990 1.00 81.75 163 VAL A N 1
ATOM 1326 C CA . VAL A 1 163 ? -5.958 -7.766 -21.188 1.00 81.75 163 VAL A CA 1
ATOM 1327 C C . VAL A 1 163 ? -4.862 -8.209 -22.165 1.00 81.75 163 VAL A C 1
ATOM 1329 O O . VAL A 1 163 ? -4.835 -9.367 -22.576 1.00 81.75 163 VAL A O 1
ATOM 1332 N N . SER A 1 164 ? -3.949 -7.310 -22.553 1.00 77.94 164 SER A N 1
ATOM 1333 C CA . SER A 1 164 ? -2.925 -7.581 -23.577 1.00 77.94 164 SER A CA 1
ATOM 1334 C C . SER A 1 164 ? -1.945 -8.695 -23.194 1.00 77.94 164 SER A C 1
ATOM 1336 O O . SER A 1 164 ? -1.475 -9.442 -24.049 1.00 77.94 164 SER A O 1
ATOM 1338 N N . SER A 1 165 ? -1.616 -8.805 -21.906 1.00 71.25 165 SER A N 1
ATOM 1339 C CA . SER A 1 165 ? -0.528 -9.664 -21.410 1.00 71.25 165 SER A CA 1
ATOM 1340 C C . SER A 1 165 ? -0.933 -10.553 -20.239 1.00 71.25 165 SER A C 1
ATOM 1342 O O . SER A 1 165 ? -0.417 -11.664 -20.090 1.00 71.25 165 SER A O 1
ATOM 1344 N N . LYS A 1 166 ? -1.858 -10.089 -19.398 1.00 70.44 166 LYS A N 1
ATOM 1345 C CA . LYS A 1 166 ? -2.354 -10.812 -18.227 1.00 70.44 166 LYS A CA 1
ATOM 1346 C C . LYS A 1 166 ? -3.843 -10.561 -18.070 1.00 70.44 166 LYS A C 1
ATOM 1348 O O . LYS A 1 166 ? -4.361 -9.545 -18.516 1.00 70.44 166 LYS A O 1
ATOM 1353 N N . LEU A 1 167 ? -4.511 -11.502 -17.420 1.00 78.12 167 LEU A N 1
ATOM 1354 C CA . LEU A 1 167 ? -5.885 -11.289 -17.005 1.00 78.12 167 LEU A CA 1
ATOM 1355 C C . LEU A 1 167 ? -5.961 -10.396 -15.774 1.00 78.12 167 LEU A C 1
ATOM 1357 O O . LEU A 1 167 ? -5.021 -10.401 -14.972 1.00 78.12 167 LEU A O 1
ATOM 1361 N N . PRO A 1 168 ? -7.105 -9.727 -15.576 1.00 84.25 168 PRO A N 1
ATOM 1362 C CA . PRO A 1 168 ? -7.376 -9.058 -14.327 1.00 84.25 168 PRO A CA 1
ATOM 1363 C C . PRO A 1 168 ? -7.391 -10.028 -13.139 1.00 84.25 168 PRO A C 1
ATOM 1365 O O . PRO A 1 168 ? -7.886 -11.150 -13.249 1.00 84.25 168 PRO A O 1
ATOM 1368 N N . GLY A 1 169 ? -6.855 -9.596 -12.001 1.00 83.88 169 GLY A N 1
ATOM 1369 C CA . GLY A 1 169 ? -6.834 -10.333 -10.746 1.00 83.88 169 GLY A CA 1
ATOM 1370 C C . GLY A 1 169 ? -6.877 -9.418 -9.519 1.00 83.88 169 GLY A C 1
ATOM 1371 O O . GLY A 1 169 ? -6.564 -8.228 -9.582 1.00 83.88 169 GLY A O 1
ATOM 1372 N N . TRP A 1 170 ? -7.274 -9.996 -8.387 1.00 89.69 170 TRP A N 1
ATOM 1373 C CA . TRP A 1 170 ? -7.215 -9.364 -7.068 1.00 89.69 170 TRP A CA 1
ATOM 1374 C C . TRP A 1 170 ? -5.818 -9.539 -6.475 1.00 89.69 170 TRP A C 1
ATOM 1376 O O . TRP A 1 170 ? -5.575 -10.438 -5.668 1.00 89.69 170 TRP A O 1
ATOM 1386 N N . CYS A 1 171 ? -4.883 -8.715 -6.942 1.00 86.38 171 CYS A N 1
ATOM 1387 C CA . CYS A 1 171 ? -3.482 -8.764 -6.519 1.00 86.38 171 CYS A CA 1
ATOM 1388 C C . CYS A 1 171 ? -3.230 -8.025 -5.198 1.00 86.38 171 CYS A C 1
ATOM 1390 O O . CYS A 1 171 ? -2.251 -8.313 -4.515 1.00 86.38 171 CYS A O 1
ATOM 1392 N N . ASP A 1 172 ? -4.125 -7.109 -4.830 1.00 91.19 172 ASP A N 1
ATOM 1393 C CA . ASP A 1 172 ? -3.983 -6.223 -3.679 1.00 91.19 172 ASP A CA 1
ATOM 1394 C C . ASP A 1 172 ? -4.948 -6.680 -2.574 1.00 91.19 172 ASP A C 1
ATOM 1396 O O . ASP A 1 172 ? -6.165 -6.603 -2.743 1.00 91.19 172 ASP A O 1
ATOM 1400 N N . ARG A 1 173 ? -4.412 -7.231 -1.475 1.00 88.81 173 ARG A N 1
ATOM 1401 C CA . ARG A 1 173 ? -5.186 -7.980 -0.466 1.00 88.81 173 ARG A CA 1
ATOM 1402 C C . ARG A 1 173 ? -4.787 -7.601 0.957 1.00 88.81 173 ARG A C 1
ATOM 1404 O O . ARG A 1 173 ? -3.609 -7.356 1.216 1.00 88.81 173 ARG A O 1
ATOM 1411 N N . ILE A 1 174 ? -5.746 -7.575 1.883 1.00 92.56 174 ILE A N 1
ATOM 1412 C CA . ILE A 1 174 ? -5.514 -7.271 3.303 1.00 92.56 174 ILE A CA 1
ATOM 1413 C C . ILE A 1 174 ? -6.058 -8.413 4.158 1.00 92.56 174 ILE A C 1
ATOM 1415 O O . ILE A 1 174 ? -7.264 -8.522 4.363 1.00 92.56 174 ILE A O 1
ATOM 1419 N N . PHE A 1 175 ? -5.142 -9.213 4.695 1.00 89.56 175 PHE A N 1
ATOM 1420 C CA . PHE A 1 175 ? -5.442 -10.262 5.664 1.00 89.56 175 PHE A CA 1
ATOM 1421 C C . PHE A 1 175 ? -5.207 -9.762 7.089 1.00 89.56 175 PHE A C 1
ATOM 1423 O O . PHE A 1 175 ? -4.341 -8.915 7.327 1.00 89.56 175 PHE A O 1
ATOM 1430 N N . TYR A 1 176 ? -5.948 -10.314 8.041 1.00 88.88 176 TYR A N 1
ATOM 1431 C CA . TYR A 1 176 ? -5.802 -10.030 9.464 1.00 88.88 176 TYR A CA 1
ATOM 1432 C C . TYR A 1 176 ? -5.847 -11.325 10.276 1.00 88.88 176 TYR A C 1
ATOM 1434 O O . TYR A 1 176 ? -6.357 -12.343 9.827 1.00 88.88 176 TYR A O 1
ATOM 1442 N N . TYR A 1 177 ? -5.256 -11.293 11.465 1.00 83.81 177 TYR A N 1
ATOM 1443 C CA . TYR A 1 177 ? -5.183 -12.428 12.378 1.00 83.81 177 TYR A CA 1
ATOM 1444 C C . TYR A 1 177 ? -5.373 -11.921 13.803 1.00 83.81 177 TYR A C 1
ATOM 1446 O O . TYR A 1 177 ? -4.864 -10.850 14.149 1.00 83.81 177 TYR A O 1
ATOM 1454 N N . TRP A 1 178 ? -6.053 -12.699 14.638 1.00 79.19 178 TRP A N 1
ATOM 1455 C CA . TRP A 1 178 ? -6.067 -12.504 16.082 1.00 79.19 178 TRP A CA 1
ATOM 1456 C C . TRP A 1 178 ? -5.933 -13.848 16.784 1.00 79.19 178 TRP A C 1
ATOM 1458 O O . TRP A 1 178 ? -6.265 -14.896 16.238 1.00 79.19 178 TRP A O 1
ATOM 1468 N N . HIS A 1 179 ? -5.422 -13.811 18.010 1.00 70.19 179 HIS A N 1
ATOM 1469 C CA . HIS A 1 179 ? -5.333 -15.009 18.824 1.00 70.19 179 HIS A CA 1
ATOM 1470 C C . HIS A 1 179 ? -6.694 -15.311 19.454 1.00 70.19 179 HIS A C 1
ATOM 1472 O O . HIS A 1 179 ? -7.292 -14.442 20.091 1.00 70.19 179 HIS A O 1
ATOM 1478 N N . HIS A 1 180 ? -7.165 -16.542 19.294 1.00 62.78 180 HIS A N 1
ATOM 1479 C CA . HIS A 1 180 ? -8.257 -17.062 20.101 1.00 62.78 180 HIS A CA 1
ATOM 1480 C C . HIS A 1 180 ? -7.681 -17.455 21.462 1.00 62.78 180 HIS A C 1
ATOM 1482 O O . HIS A 1 180 ? -6.967 -18.450 21.559 1.00 62.78 180 HIS A O 1
ATOM 1488 N N . ASP A 1 181 ? -7.953 -16.664 22.502 1.00 53.16 181 ASP A N 1
ATOM 1489 C CA . ASP A 1 181 ? -7.591 -17.046 23.867 1.00 53.16 181 ASP A CA 1
ATOM 1490 C C . ASP A 1 181 ? -8.290 -18.375 24.216 1.00 53.16 181 ASP A C 1
ATOM 1492 O O . ASP A 1 181 ? -9.506 -18.416 24.404 1.00 53.16 181 ASP A O 1
ATOM 1496 N N . GLY A 1 182 ? -7.508 -19.454 24.305 1.00 49.69 182 GLY A N 1
ATOM 1497 C CA . GLY A 1 182 ? -7.896 -20.708 24.950 1.00 49.69 182 GLY A CA 1
ATOM 1498 C C . GLY A 1 182 ? -8.695 -21.701 24.103 1.00 49.69 182 GLY A C 1
ATOM 1499 O O . GLY A 1 182 ? -9.870 -21.938 24.368 1.00 49.69 182 GLY A O 1
ATOM 1500 N N . LYS A 1 183 ? -8.008 -22.403 23.200 1.00 37.94 183 LYS A N 1
ATOM 1501 C CA . LYS A 1 183 ? -7.988 -23.873 23.229 1.00 37.94 183 LYS A CA 1
ATOM 1502 C C . LYS A 1 183 ? -6.545 -24.304 23.004 1.00 37.94 183 LYS A C 1
ATOM 1504 O O . LYS A 1 183 ? -5.971 -24.004 21.961 1.00 37.94 183 LYS A O 1
ATOM 1509 N N . GLU A 1 184 ? -5.945 -24.939 24.005 1.00 41.66 184 GLU A N 1
ATOM 1510 C CA . GLU A 1 184 ? -4.843 -25.857 23.743 1.00 41.66 184 GLU A CA 1
ATOM 1511 C C . GLU A 1 184 ? -5.438 -26.918 22.810 1.00 41.66 184 GLU A C 1
ATOM 1513 O O . GLU A 1 184 ? -6.291 -27.703 23.215 1.00 41.66 184 GLU A O 1
ATOM 1518 N N . GLU A 1 185 ? -5.132 -26.837 21.515 1.00 41.88 185 GLU A N 1
ATOM 1519 C CA . GLU A 1 185 ? -5.318 -27.988 20.641 1.00 41.88 185 GLU A CA 1
ATOM 1520 C C . GLU A 1 185 ? -4.222 -28.967 21.035 1.00 41.88 185 GLU A C 1
ATOM 1522 O O . GLU A 1 185 ? -3.056 -28.832 20.653 1.00 41.88 185 GLU A O 1
ATOM 1527 N N . ASP A 1 186 ? -4.605 -29.892 21.908 1.00 36.69 186 ASP A N 1
ATOM 1528 C CA . ASP A 1 186 ? -3.815 -31.052 22.259 1.00 36.69 186 ASP A CA 1
ATOM 1529 C C . ASP A 1 186 ? -3.354 -31.719 20.961 1.00 36.69 186 ASP A C 1
ATOM 1531 O O . ASP A 1 186 ? -4.145 -32.040 20.072 1.00 36.69 186 ASP A O 1
ATOM 1535 N N . ASN A 1 187 ? -2.037 -31.859 20.834 1.00 44.34 187 ASN A N 1
ATOM 1536 C CA . ASN A 1 187 ? -1.405 -32.556 19.729 1.00 44.34 187 ASN A CA 1
ATOM 1537 C C . ASN A 1 187 ? -1.919 -34.002 19.672 1.00 44.34 187 ASN A C 1
ATOM 1539 O O . ASN A 1 187 ? -1.433 -34.844 20.427 1.00 44.34 187 ASN A O 1
ATOM 1543 N N . GLU A 1 188 ? -2.797 -34.316 18.725 1.00 37.41 188 GLU A N 1
ATOM 1544 C CA . GLU A 1 188 ? -2.915 -35.673 18.194 1.00 37.41 188 GLU A CA 1
ATOM 1545 C C . GLU A 1 188 ? -2.502 -35.691 16.721 1.00 37.41 188 GLU A C 1
ATOM 1547 O O . GLU A 1 188 ? -2.794 -34.785 15.939 1.00 37.41 188 GLU A O 1
ATOM 1552 N N . GLY A 1 189 ? -1.676 -36.684 16.402 1.00 33.28 189 GLY A N 1
ATOM 1553 C CA . GLY A 1 189 ? -0.884 -36.769 15.189 1.00 33.28 189 GLY A CA 1
ATOM 1554 C C . GLY A 1 189 ? -1.706 -36.812 13.908 1.00 33.28 189 GLY A C 1
ATOM 1555 O O . GLY A 1 189 ? -2.816 -37.330 13.843 1.00 33.28 189 GLY A O 1
ATOM 1556 N N . PHE A 1 190 ? -1.085 -36.280 12.860 1.00 34.34 190 PHE A N 1
ATOM 1557 C CA . PHE A 1 190 ? -1.482 -36.469 11.477 1.00 34.34 190 PHE A CA 1
ATOM 1558 C C . PHE A 1 190 ? -1.273 -37.939 11.091 1.00 34.34 190 PHE A C 1
ATOM 1560 O O . PHE A 1 190 ? -0.207 -38.289 10.597 1.00 34.34 190 PHE A O 1
ATOM 1567 N N . ASP A 1 191 ? -2.288 -38.770 11.306 1.00 32.00 191 ASP A N 1
ATOM 1568 C CA . ASP A 1 191 ? -2.460 -40.027 10.584 1.00 32.00 191 ASP A CA 1
ATOM 1569 C C . ASP A 1 191 ? -3.782 -39.953 9.812 1.00 32.00 191 ASP A C 1
ATOM 1571 O O . ASP A 1 191 ? -4.869 -39.790 10.366 1.00 32.00 191 ASP A O 1
ATOM 1575 N N . VAL A 1 192 ? -3.657 -39.990 8.487 1.00 37.53 192 VAL A N 1
ATOM 1576 C CA . VAL A 1 192 ? -4.772 -39.996 7.544 1.00 37.53 192 VAL A CA 1
ATOM 1577 C C . VAL A 1 192 ? -5.252 -41.434 7.396 1.00 37.53 192 VAL A C 1
ATOM 1579 O O . VAL A 1 192 ? -4.602 -42.215 6.707 1.00 37.53 192 VAL A O 1
ATOM 1582 N N . GLU A 1 193 ? -6.417 -41.758 7.952 1.00 29.48 193 GLU A N 1
ATOM 1583 C CA . GLU A 1 193 ? -7.270 -42.813 7.401 1.00 29.48 193 GLU A CA 1
ATOM 1584 C C . GLU A 1 193 ? -8.711 -42.317 7.245 1.00 29.48 193 GLU A C 1
ATOM 1586 O O . GLU A 1 193 ? -9.356 -41.803 8.156 1.00 29.48 193 GLU A O 1
ATOM 1591 N N . GLU A 1 194 ? -9.180 -42.442 6.011 1.00 36.69 194 GLU A N 1
ATOM 1592 C CA . GLU A 1 194 ? -10.498 -42.087 5.517 1.00 36.69 194 GLU A CA 1
ATOM 1593 C C . GLU A 1 194 ? -11.434 -43.286 5.711 1.00 36.69 194 GLU A C 1
ATOM 1595 O O . GLU A 1 194 ? -11.161 -44.344 5.147 1.00 36.69 194 GLU A O 1
ATOM 1600 N N . GLN A 1 195 ? -12.552 -43.131 6.440 1.00 31.27 195 GLN A N 1
ATOM 1601 C CA . GLN A 1 195 ? -13.787 -43.877 6.151 1.00 31.27 195 GLN A CA 1
ATOM 1602 C C . GLN A 1 195 ? -15.059 -43.362 6.864 1.00 31.27 195 GLN A C 1
ATOM 1604 O O . GLN A 1 195 ? -15.185 -43.365 8.082 1.00 31.27 195 GLN A O 1
ATOM 1609 N N . SER A 1 196 ? -16.035 -43.022 6.011 1.00 32.25 196 SER A N 1
ATOM 1610 C CA . SER A 1 196 ? -17.495 -43.227 6.098 1.00 32.25 196 SER A CA 1
ATOM 1611 C C . SER A 1 196 ? -18.356 -42.618 7.224 1.00 32.25 196 SER A C 1
ATOM 1613 O O . SER A 1 196 ? -18.322 -43.041 8.372 1.00 32.25 196 SER A O 1
ATOM 1615 N N . ASN A 1 197 ? -19.282 -41.756 6.775 1.00 36.22 197 ASN A N 1
ATOM 1616 C CA . ASN A 1 197 ? -20.718 -41.670 7.097 1.00 36.22 197 ASN A CA 1
ATOM 1617 C C . ASN A 1 197 ? -21.199 -42.031 8.517 1.00 36.22 197 ASN A C 1
ATOM 1619 O O . ASN A 1 197 ? -21.357 -43.210 8.827 1.00 36.22 197 ASN A O 1
ATOM 1623 N N . ASN A 1 198 ? -21.734 -41.038 9.243 1.00 31.20 198 ASN A N 1
ATOM 1624 C CA . ASN A 1 198 ? -23.131 -41.123 9.686 1.00 31.20 198 ASN A CA 1
ATOM 1625 C C . ASN A 1 198 ? -23.746 -39.790 10.135 1.00 31.20 198 ASN A C 1
ATOM 1627 O O . ASN A 1 198 ? -23.076 -38.887 10.624 1.00 31.20 198 ASN A O 1
ATOM 1631 N N . ASN A 1 199 ? -25.061 -39.727 9.929 1.00 36.72 199 ASN A N 1
ATOM 1632 C CA . ASN A 1 199 ? -25.978 -38.634 10.223 1.00 36.72 199 ASN A CA 1
ATOM 1633 C C . ASN A 1 199 ? -26.169 -38.348 11.722 1.00 36.72 199 ASN A C 1
ATOM 1635 O O . ASN A 1 199 ? -26.037 -39.234 12.561 1.00 36.72 199 ASN A O 1
ATOM 1639 N N . ASN A 1 200 ? -26.693 -37.138 11.956 1.00 34.41 200 ASN A N 1
ATOM 1640 C CA . ASN A 1 200 ? -27.294 -36.588 13.174 1.00 34.41 200 ASN A CA 1
ATOM 1641 C C . ASN A 1 200 ? -26.310 -36.129 14.255 1.00 34.41 200 ASN A C 1
ATOM 1643 O O . ASN A 1 200 ? -25.673 -36.933 14.922 1.00 34.41 200 ASN A O 1
ATOM 1647 N N . ASN A 1 201 ? -26.314 -34.823 14.537 1.00 29.58 201 ASN A N 1
ATOM 1648 C CA . ASN A 1 201 ? -26.964 -34.336 15.754 1.00 29.58 201 ASN A CA 1
ATOM 1649 C C . ASN A 1 201 ? -27.026 -32.808 15.801 1.00 29.58 201 ASN A C 1
ATOM 1651 O O . ASN A 1 201 ? -26.104 -32.098 15.406 1.00 29.58 201 ASN A O 1
ATOM 1655 N N . ASN A 1 202 ? -28.155 -32.335 16.324 1.00 39.16 202 ASN A N 1
ATOM 1656 C CA . ASN A 1 202 ? -28.352 -30.989 16.829 1.00 39.16 202 ASN A CA 1
ATOM 1657 C C . ASN A 1 202 ? -27.214 -30.627 17.789 1.00 39.16 202 ASN A C 1
ATOM 1659 O O . ASN A 1 202 ? -27.198 -31.110 18.917 1.00 39.16 202 ASN A O 1
ATOM 1663 N N . ASN A 1 203 ? -26.321 -29.737 17.373 1.00 34.16 203 ASN A N 1
ATOM 1664 C CA . ASN A 1 203 ? -25.473 -29.002 18.297 1.00 34.16 203 ASN A CA 1
ATOM 1665 C C . ASN A 1 203 ? -25.965 -27.562 18.306 1.00 34.16 203 ASN A C 1
ATOM 1667 O O . ASN A 1 203 ? -25.615 -26.749 17.454 1.00 34.16 203 ASN A O 1
ATOM 1671 N N . GLN A 1 204 ? -26.836 -27.281 19.276 1.00 36.16 204 GLN A N 1
ATOM 1672 C CA . GLN A 1 204 ? -26.945 -25.934 19.809 1.00 36.16 204 GLN A CA 1
ATOM 1673 C C . GLN A 1 204 ? -25.542 -25.518 20.245 1.00 36.16 204 GLN A C 1
ATOM 1675 O O . GLN A 1 204 ? -24.920 -26.173 21.081 1.00 36.16 204 GLN A O 1
ATOM 1680 N N . ASP A 1 205 ? -25.053 -24.461 19.612 1.00 35.78 205 ASP A N 1
ATOM 1681 C CA . ASP A 1 205 ? -23.783 -23.820 19.898 1.00 35.78 205 ASP A CA 1
ATOM 1682 C C . ASP A 1 205 ? -23.831 -23.253 21.327 1.00 35.78 205 ASP A C 1
ATOM 1684 O O . ASP A 1 205 ? -24.318 -22.155 21.582 1.00 35.78 205 ASP A O 1
ATOM 1688 N N . LEU A 1 206 ? -23.413 -24.074 22.293 1.00 41.12 206 LEU A N 1
ATOM 1689 C CA . LEU A 1 206 ? -23.239 -23.722 23.704 1.00 41.12 206 LEU A CA 1
ATOM 1690 C C . LEU A 1 206 ? -21.820 -23.187 23.947 1.00 41.12 206 LEU A C 1
ATOM 1692 O O . LEU A 1 206 ? -21.190 -23.487 24.961 1.00 41.12 206 LEU A O 1
ATOM 1696 N N . THR A 1 207 ? -21.297 -22.385 23.021 1.00 40.41 207 THR A N 1
ATOM 1697 C CA . THR A 1 207 ? -20.123 -21.561 23.291 1.00 40.41 207 THR A CA 1
ATOM 1698 C C . THR A 1 207 ? -20.605 -20.213 23.820 1.00 40.41 207 THR A C 1
ATOM 1700 O O . THR A 1 207 ? -21.398 -19.514 23.194 1.00 40.41 207 THR A O 1
ATOM 1703 N N . GLY A 1 208 ? -20.176 -19.845 25.030 1.00 36.44 208 GLY A N 1
ATOM 1704 C CA . GLY A 1 208 ? -20.357 -18.494 25.558 1.00 36.44 208 GLY A CA 1
ATOM 1705 C C . GLY A 1 208 ? -19.623 -17.504 24.655 1.00 36.44 208 GLY A C 1
ATOM 1706 O O . GLY A 1 208 ? -18.441 -17.239 24.862 1.00 36.44 208 GLY A O 1
ATOM 1707 N N . GLY A 1 209 ? -20.317 -17.030 23.619 1.00 41.12 209 GLY A N 1
ATOM 1708 C CA . GLY A 1 209 ? -19.778 -16.262 22.507 1.00 41.12 209 GLY A CA 1
ATOM 1709 C C . GLY A 1 209 ? -19.200 -14.930 22.954 1.00 41.12 209 GLY A C 1
ATOM 1710 O O . GLY A 1 209 ? -19.915 -13.941 23.106 1.00 41.12 209 GLY A O 1
ATOM 1711 N N . LYS A 1 210 ? -17.882 -14.881 23.142 1.00 57.00 210 LYS A N 1
ATOM 1712 C CA . LYS A 1 210 ? -17.165 -13.611 23.075 1.00 57.00 210 LYS A CA 1
ATOM 1713 C C . LYS A 1 210 ? -16.970 -13.297 21.599 1.00 57.00 210 LYS A C 1
ATOM 1715 O O . LYS A 1 210 ? -16.301 -14.051 20.896 1.00 57.00 210 LYS A O 1
ATOM 1720 N N . GLU A 1 211 ? -17.588 -12.212 21.137 1.00 62.03 211 GLU A N 1
ATOM 1721 C CA . GLU A 1 211 ? -17.344 -11.681 19.795 1.00 62.03 211 GLU A CA 1
ATOM 1722 C C . GLU A 1 211 ? -15.833 -11.505 19.560 1.00 62.03 211 GLU A C 1
ATOM 1724 O O . GLU A 1 211 ? -15.100 -11.173 20.502 1.00 62.03 211 GLU A O 1
ATOM 1729 N N . PRO A 1 212 ? -15.347 -11.722 18.324 1.00 68.50 212 PRO A N 1
ATOM 1730 C CA . PRO A 1 212 ? -13.935 -11.568 18.019 1.00 68.50 212 PRO A CA 1
ATOM 1731 C C . PRO A 1 212 ? -13.467 -10.140 18.344 1.00 68.50 212 PRO A C 1
ATOM 1733 O O . PRO A 1 212 ? -14.189 -9.169 18.095 1.00 68.50 212 PRO A O 1
ATOM 1736 N N . PRO A 1 213 ? -12.241 -9.974 18.869 1.00 81.81 213 PRO A N 1
ATOM 1737 C CA . PRO A 1 213 ? -11.713 -8.668 19.252 1.00 81.81 213 PRO A CA 1
ATOM 1738 C C . PRO A 1 213 ? -11.436 -7.763 18.045 1.00 81.81 213 PRO A C 1
ATOM 1740 O O . PRO A 1 213 ? -11.169 -6.579 18.232 1.00 81.81 213 PRO A O 1
ATOM 1743 N N . ILE A 1 214 ? -11.486 -8.289 16.816 1.00 88.38 214 ILE A N 1
ATOM 1744 C CA . ILE A 1 214 ? -11.299 -7.539 15.574 1.00 88.38 214 ILE A CA 1
ATOM 1745 C C . ILE A 1 214 ? -12.572 -7.640 14.740 1.00 88.38 214 ILE A C 1
ATOM 1747 O O . ILE A 1 214 ? -13.030 -8.730 14.411 1.00 88.38 214 ILE A O 1
ATOM 1751 N N . LYS A 1 215 ? -13.110 -6.487 14.343 1.00 91.00 215 LYS A N 1
ATOM 1752 C CA . LYS A 1 215 ? -14.261 -6.377 13.449 1.00 91.00 215 LYS A CA 1
ATOM 1753 C C . LYS A 1 215 ? -13.891 -5.585 12.203 1.00 91.00 215 LYS A C 1
ATOM 1755 O O . LYS A 1 215 ? -13.578 -4.397 12.289 1.00 91.00 215 LYS A O 1
ATOM 1760 N N . LEU A 1 216 ? -13.971 -6.221 11.037 1.00 92.56 216 LEU A N 1
ATOM 1761 C CA . LEU A 1 216 ? -13.851 -5.550 9.743 1.00 92.56 216 LEU A CA 1
ATOM 1762 C C . LEU A 1 216 ? -15.145 -4.778 9.430 1.00 92.56 216 LEU A C 1
ATOM 1764 O O . LEU A 1 216 ? -16.233 -5.346 9.415 1.00 92.56 216 LEU A O 1
ATOM 1768 N N . ILE A 1 217 ? -15.032 -3.476 9.176 1.00 94.12 217 ILE A N 1
ATOM 1769 C CA . ILE A 1 217 ? -16.167 -2.582 8.887 1.00 94.12 217 ILE A CA 1
ATOM 1770 C C . ILE A 1 217 ? -16.318 -2.321 7.394 1.00 94.12 217 ILE A C 1
ATOM 1772 O O . ILE A 1 217 ? -17.430 -2.187 6.891 1.00 94.12 217 ILE A O 1
ATOM 1776 N N . SER A 1 218 ? -15.203 -2.199 6.678 1.00 94.81 218 SER A N 1
ATOM 1777 C CA . SER A 1 218 ? -15.220 -1.961 5.237 1.00 94.81 218 SER A CA 1
ATOM 1778 C C . SER A 1 218 ? -13.975 -2.535 4.595 1.00 94.81 218 SER A C 1
ATOM 1780 O O . SER A 1 218 ? -12.890 -2.343 5.141 1.00 94.81 218 SER A O 1
ATOM 1782 N N . TYR A 1 219 ? -14.128 -3.137 3.420 1.00 96.25 219 TYR A N 1
ATOM 1783 C CA . TYR A 1 219 ? -13.035 -3.613 2.582 1.00 96.25 219 TYR A CA 1
ATOM 1784 C C . TYR A 1 219 ? -13.333 -3.257 1.128 1.00 96.25 219 TYR A C 1
ATOM 1786 O O . TYR A 1 219 ? -14.318 -3.723 0.562 1.00 96.25 219 TYR A O 1
ATOM 1794 N N . LEU A 1 220 ? -12.562 -2.324 0.570 1.00 95.81 220 LEU A N 1
ATOM 1795 C CA . LEU A 1 220 ? -12.931 -1.602 -0.649 1.00 95.81 220 LEU A CA 1
ATOM 1796 C C . LEU A 1 220 ? -11.734 -1.421 -1.581 1.00 95.81 220 LEU A C 1
ATOM 1798 O O . LEU A 1 220 ? -10.619 -1.178 -1.119 1.00 95.81 220 LEU A O 1
ATOM 1802 N N . SER A 1 221 ? -12.008 -1.410 -2.887 1.00 95.38 221 SER A N 1
ATOM 1803 C CA . SER A 1 221 ? -11.107 -0.869 -3.914 1.00 95.38 221 SER A CA 1
ATOM 1804 C C . SER A 1 221 ? -11.468 0.573 -4.284 1.00 95.38 221 SER A C 1
ATOM 1806 O O . SER A 1 221 ? -12.642 0.946 -4.236 1.00 95.38 221 SER A O 1
ATOM 1808 N N . HIS A 1 222 ? -10.488 1.356 -4.740 1.00 95.94 222 HIS A N 1
ATOM 1809 C CA . HIS A 1 222 ? -10.665 2.762 -5.129 1.00 95.94 222 HIS A CA 1
ATOM 1810 C C . HIS A 1 222 ? -10.393 2.991 -6.632 1.00 95.94 222 HIS A C 1
ATOM 1812 O O . HIS A 1 222 ? -9.327 3.493 -7.000 1.00 95.94 222 HIS A O 1
ATOM 1818 N N . PRO A 1 223 ? -11.341 2.671 -7.537 1.00 92.81 223 PRO A N 1
ATOM 1819 C CA . PRO A 1 223 ? -11.137 2.747 -8.992 1.00 92.81 223 PRO A CA 1
ATOM 1820 C C . PRO A 1 223 ? -10.979 4.174 -9.539 1.00 92.81 223 PRO A C 1
ATOM 1822 O O . PRO A 1 223 ? -10.516 4.368 -10.663 1.00 92.81 223 PRO A O 1
ATOM 1825 N N . SER A 1 224 ? -11.327 5.195 -8.747 1.00 94.56 224 SER A N 1
ATOM 1826 C CA . SER A 1 224 ? -11.152 6.606 -9.108 1.00 94.56 224 SER A CA 1
ATOM 1827 C C . SER A 1 224 ? -9.691 7.009 -9.304 1.00 94.56 224 SER A C 1
ATOM 1829 O O . SER A 1 224 ? -9.434 8.004 -9.981 1.00 94.56 224 SER A O 1
ATOM 1831 N N . TYR A 1 225 ? -8.746 6.264 -8.725 1.00 94.19 225 TYR A N 1
ATOM 1832 C CA . TYR A 1 225 ? -7.318 6.473 -8.929 1.00 94.19 225 TYR A CA 1
ATOM 1833 C C . TYR A 1 225 ? -6.872 5.742 -10.197 1.00 94.19 225 TYR A C 1
ATOM 1835 O O . TYR A 1 225 ? -7.044 4.531 -10.338 1.00 94.19 225 TYR A O 1
ATOM 1843 N N . THR A 1 226 ? -6.315 6.491 -11.146 1.00 94.94 226 THR A N 1
ATOM 1844 C CA . THR A 1 226 ? -6.004 5.981 -12.492 1.00 94.94 226 THR A CA 1
ATOM 1845 C C . THR A 1 226 ? -4.537 6.139 -12.885 1.00 94.94 226 THR A C 1
ATOM 1847 O O . THR A 1 226 ? -4.166 5.815 -14.006 1.00 94.94 226 THR A O 1
ATOM 1850 N N . LEU A 1 227 ? -3.686 6.612 -11.969 1.00 93.25 227 LEU A N 1
ATOM 1851 C CA . LEU A 1 227 ? -2.256 6.824 -12.230 1.00 93.25 227 LEU A CA 1
ATOM 1852 C C . LEU A 1 227 ? -1.451 5.519 -12.343 1.00 93.25 227 LEU A C 1
ATOM 1854 O O . LEU A 1 227 ? -0.346 5.541 -12.874 1.00 93.25 227 LEU A O 1
ATOM 1858 N N . SER A 1 228 ? -1.988 4.411 -11.833 1.00 92.50 228 SER A N 1
ATOM 1859 C CA . SER A 1 228 ? -1.404 3.071 -11.904 1.00 92.50 228 SER A CA 1
ATOM 1860 C C . SER A 1 228 ? -2.397 2.112 -12.562 1.00 92.50 228 SER A C 1
ATOM 1862 O O . SER A 1 228 ? -3.608 2.357 -12.587 1.00 92.50 228 SER A O 1
ATOM 1864 N N . ASP A 1 229 ? -1.860 1.022 -13.098 1.00 90.44 229 ASP A N 1
ATOM 1865 C CA . ASP A 1 229 ? -2.584 -0.167 -13.540 1.00 90.44 229 ASP A CA 1
ATOM 1866 C C . ASP A 1 229 ? -3.143 -1.006 -12.374 1.00 90.44 229 ASP A C 1
ATOM 1868 O O . ASP A 1 229 ? -3.941 -1.916 -12.612 1.00 90.44 229 ASP A O 1
ATOM 1872 N N . HIS A 1 230 ? -2.788 -0.666 -11.131 1.00 93.19 230 HIS A N 1
ATOM 1873 C CA . HIS A 1 230 ? -3.408 -1.154 -9.902 1.00 93.19 230 HIS A CA 1
ATOM 1874 C C . HIS A 1 230 ? -4.393 -0.136 -9.308 1.00 93.19 230 HIS A C 1
ATOM 1876 O O . HIS A 1 230 ? -4.181 1.082 -9.358 1.00 93.19 230 HIS A O 1
ATOM 1882 N N . LYS A 1 231 ? -5.465 -0.634 -8.683 1.00 94.06 231 LYS A N 1
ATOM 1883 C CA . LYS A 1 231 ? -6.401 0.166 -7.881 1.00 94.06 231 LYS A CA 1
ATOM 1884 C C . LYS A 1 231 ? -6.077 0.021 -6.393 1.00 94.06 231 LYS A C 1
ATOM 1886 O O . LYS A 1 231 ? -5.986 -1.109 -5.920 1.00 94.06 231 LYS A O 1
ATOM 1891 N N . PRO A 1 232 ? -5.951 1.127 -5.631 1.00 96.50 232 PRO A N 1
ATOM 1892 C CA . PRO A 1 232 ? -5.716 1.049 -4.194 1.00 96.50 232 PRO A CA 1
ATOM 1893 C C . PRO A 1 232 ? -6.806 0.249 -3.480 1.00 96.50 232 PRO A C 1
ATOM 1895 O O . PRO A 1 232 ? -7.983 0.365 -3.828 1.00 96.50 232 PRO A O 1
ATOM 1898 N N . VAL A 1 233 ? -6.415 -0.487 -2.442 1.00 96.38 233 VAL A N 1
ATOM 1899 C CA . VAL A 1 233 ? -7.315 -1.246 -1.566 1.00 96.38 233 VAL A CA 1
ATOM 1900 C C . VAL A 1 233 ? -7.206 -0.718 -0.140 1.00 96.38 233 VAL A C 1
ATOM 1902 O O . VAL A 1 233 ? -6.120 -0.376 0.324 1.00 96.38 233 VAL A O 1
ATOM 1905 N N . SER A 1 234 ? -8.336 -0.630 0.560 1.00 96.62 234 SER A N 1
ATOM 1906 C CA . SER A 1 234 ? -8.392 -0.204 1.960 1.00 96.62 234 SER A CA 1
ATOM 1907 C C . SER A 1 234 ? -9.287 -1.112 2.785 1.00 96.62 234 SER A C 1
ATOM 1909 O O . SER A 1 234 ? -10.384 -1.455 2.338 1.00 96.62 234 SER A O 1
ATOM 1911 N N . ALA A 1 235 ? -8.874 -1.383 4.019 1.00 95.75 235 ALA A N 1
ATOM 1912 C CA . ALA A 1 235 ? -9.695 -2.023 5.033 1.00 95.75 235 ALA A CA 1
ATOM 1913 C C . ALA A 1 235 ? -9.808 -1.122 6.273 1.00 95.75 235 ALA A C 1
ATOM 1915 O O . ALA A 1 235 ? -8.842 -0.451 6.643 1.00 95.75 235 ALA A O 1
ATOM 1916 N N . PHE A 1 236 ? -10.983 -1.091 6.903 1.00 95.00 236 PHE A N 1
ATOM 1917 C CA . PHE A 1 236 ? -11.219 -0.381 8.164 1.00 95.00 236 PHE A CA 1
ATOM 1918 C C . PHE A 1 236 ? -11.636 -1.381 9.231 1.00 95.00 236 PHE A C 1
ATOM 1920 O O . PHE A 1 236 ? -12.588 -2.133 9.024 1.00 95.00 236 PHE A O 1
ATOM 1927 N N . PHE A 1 237 ? -10.956 -1.348 10.372 1.00 93.25 237 PHE A N 1
ATOM 1928 C CA . PHE A 1 237 ? -11.177 -2.270 11.478 1.00 93.25 237 PHE A CA 1
ATOM 1929 C C . PHE A 1 237 ? -11.564 -1.509 12.742 1.00 93.25 237 PHE A C 1
ATOM 1931 O O . PHE A 1 237 ? -11.037 -0.429 13.007 1.00 93.25 237 PHE A O 1
ATOM 1938 N N . ILE A 1 238 ? -12.443 -2.107 13.540 1.00 91.44 238 ILE A N 1
ATOM 1939 C CA . ILE A 1 238 ? -12.617 -1.775 14.953 1.00 91.44 238 ILE A CA 1
ATOM 1940 C C . ILE A 1 238 ? -11.950 -2.890 15.747 1.00 91.44 238 ILE A C 1
ATOM 1942 O O . ILE A 1 238 ? -12.240 -4.063 15.523 1.00 91.44 238 ILE A O 1
ATOM 1946 N N . ILE A 1 239 ? -11.045 -2.517 16.649 1.00 87.94 239 ILE A N 1
ATOM 1947 C CA . ILE A 1 239 ? -10.361 -3.457 17.534 1.00 87.94 239 ILE A CA 1
ATOM 1948 C C . ILE A 1 239 ? -10.824 -3.166 18.957 1.00 87.94 239 ILE A C 1
ATOM 1950 O O . ILE A 1 239 ? -10.569 -2.086 19.489 1.00 87.94 239 ILE A O 1
ATOM 1954 N N . SER A 1 240 ? -11.510 -4.128 19.560 1.00 82.38 240 SER A N 1
ATOM 1955 C CA . SER A 1 240 ? -11.940 -4.071 20.950 1.00 82.38 240 SER A CA 1
ATOM 1956 C C . SER A 1 240 ? -10.757 -4.434 21.840 1.00 82.38 240 SER A C 1
ATOM 1958 O O . SER A 1 240 ? -10.353 -5.593 21.917 1.00 82.38 240 SER A O 1
ATOM 1960 N N . THR A 1 241 ? -10.174 -3.450 22.520 1.00 64.81 241 THR A N 1
ATOM 1961 C CA . THR A 1 241 ? -9.168 -3.719 23.547 1.00 64.81 241 THR A CA 1
ATOM 1962 C C . THR A 1 241 ? -9.878 -4.118 24.839 1.00 64.81 241 THR A C 1
ATOM 1964 O O . THR A 1 241 ? -10.594 -3.314 25.436 1.00 64.81 241 THR A O 1
ATOM 1967 N N . LEU A 1 242 ? -9.697 -5.360 25.304 1.00 50.94 242 LEU A N 1
ATOM 1968 C CA . LEU A 1 242 ? -10.035 -5.669 26.695 1.00 50.94 242 LEU A CA 1
ATOM 1969 C C . LEU A 1 242 ? -9.141 -4.805 27.604 1.00 50.94 242 LEU A C 1
ATOM 1971 O O . LEU A 1 242 ? -7.930 -4.741 27.370 1.00 50.94 242 LEU A O 1
ATOM 1975 N N . PRO A 1 243 ? -9.687 -4.139 28.636 1.00 40.84 243 PRO A N 1
ATOM 1976 C CA . PRO A 1 243 ? -8.865 -3.468 29.630 1.00 40.84 243 PRO A CA 1
ATOM 1977 C C . PRO A 1 243 ? -8.070 -4.537 30.385 1.00 40.84 243 PRO A C 1
ATOM 1979 O O . PRO A 1 243 ? -8.609 -5.264 31.215 1.00 40.84 243 PRO A O 1
ATOM 1982 N N . SER A 1 244 ? -6.783 -4.674 30.074 1.00 40.97 244 SER A N 1
ATOM 1983 C CA . SER A 1 244 ? -5.900 -5.603 30.772 1.00 40.97 244 SER A CA 1
ATOM 1984 C C . SER A 1 244 ? -5.602 -5.059 32.173 1.00 40.97 244 SER A C 1
ATOM 1986 O O . SER A 1 244 ? -4.737 -4.201 32.341 1.00 40.97 244 SER A O 1
ATOM 1988 N N . SER A 1 245 ? -6.300 -5.572 33.186 1.00 36.38 245 SER A N 1
ATOM 1989 C CA . SER A 1 245 ? -5.921 -5.456 34.603 1.00 36.38 245 SER A CA 1
ATOM 1990 C C . SER A 1 245 ? -4.740 -6.364 34.979 1.00 36.38 245 SER A C 1
ATOM 1992 O O . SER A 1 245 ? -4.288 -6.347 36.122 1.00 36.38 245 SER A O 1
ATOM 1994 N N . HIS A 1 246 ? -4.199 -7.133 34.032 1.00 39.78 246 HIS A N 1
ATOM 1995 C CA . HIS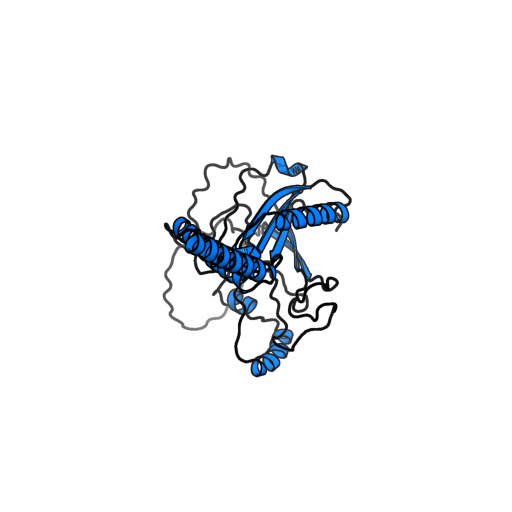 A 1 246 ? -3.011 -7.945 34.248 1.00 39.78 246 HIS A CA 1
ATOM 1996 C C . HIS A 1 246 ? -1.754 -7.175 33.855 1.00 39.78 246 HIS A C 1
ATOM 1998 O O . HIS A 1 246 ? -1.578 -6.758 32.710 1.00 39.78 246 HIS A O 1
ATOM 2004 N N . SER A 1 247 ? -0.865 -6.997 34.834 1.00 34.31 247 SER A N 1
ATOM 2005 C CA . SER A 1 247 ? 0.532 -6.647 34.604 1.00 34.31 247 SER A CA 1
ATOM 2006 C C . SER A 1 247 ? 1.082 -7.528 33.487 1.00 34.31 247 SER A C 1
ATOM 2008 O O . SER A 1 247 ? 0.964 -8.748 33.572 1.00 34.31 247 SER A O 1
ATOM 2010 N N . PHE A 1 248 ? 1.684 -6.915 32.465 1.00 40.78 248 PHE A N 1
ATOM 2011 C CA . PHE A 1 248 ? 2.453 -7.588 31.414 1.00 40.78 248 PHE A CA 1
ATOM 2012 C C . PHE A 1 248 ? 3.674 -8.296 32.041 1.00 40.78 248 PHE A C 1
ATOM 2014 O O . PHE A 1 248 ? 4.817 -7.870 31.890 1.00 40.78 248 PHE A O 1
ATOM 2021 N N . SER A 1 249 ? 3.452 -9.370 32.796 1.00 35.53 249 SER A N 1
ATOM 2022 C CA . SER A 1 249 ? 4.490 -10.314 33.175 1.00 35.53 249 SER A CA 1
ATOM 2023 C C . SER A 1 249 ? 4.778 -11.150 31.940 1.00 35.53 249 SER A C 1
ATOM 2025 O O . SER A 1 249 ? 4.000 -12.035 31.598 1.00 35.53 249 SER A O 1
ATOM 2027 N N . SER A 1 250 ? 5.851 -10.775 31.238 1.00 40.81 250 SER A N 1
ATOM 2028 C CA . SER A 1 250 ? 6.602 -11.595 30.282 1.00 40.81 250 SER A CA 1
ATOM 2029 C C . SER A 1 250 ? 5.769 -12.672 29.581 1.00 40.81 250 SER A C 1
ATOM 2031 O O . SER A 1 250 ? 5.813 -13.839 29.972 1.00 40.81 250 SER A O 1
ATOM 2033 N N . ILE A 1 251 ? 5.042 -12.275 28.528 1.00 42.19 251 ILE A N 1
ATOM 2034 C CA . ILE A 1 251 ? 4.508 -13.213 27.534 1.00 42.19 251 ILE A CA 1
ATOM 2035 C C . ILE A 1 251 ? 5.707 -14.027 27.049 1.00 42.19 251 ILE A C 1
ATOM 2037 O O . ILE A 1 251 ? 6.575 -13.517 26.337 1.00 42.19 251 ILE A O 1
ATOM 2041 N N . THR A 1 252 ? 5.807 -15.265 27.518 1.00 39.62 252 THR A N 1
ATOM 2042 C CA . THR A 1 252 ? 6.877 -16.183 27.154 1.00 39.62 252 THR A CA 1
ATOM 2043 C C . THR A 1 252 ? 6.668 -16.543 25.692 1.00 39.62 252 THR A C 1
ATOM 2045 O O . THR A 1 252 ? 5.680 -17.140 25.276 1.00 39.62 252 THR A O 1
ATOM 2048 N N . THR A 1 253 ? 7.593 -16.054 24.880 1.00 45.53 253 THR A N 1
ATOM 2049 C CA . THR A 1 253 ? 7.586 -16.121 23.426 1.00 45.53 253 THR A CA 1
ATOM 2050 C C . THR A 1 253 ? 7.872 -17.544 22.954 1.00 45.53 253 THR A C 1
ATOM 2052 O O . THR A 1 253 ? 9.032 -17.892 22.742 1.00 45.53 253 THR A O 1
ATOM 2055 N N . SER A 1 254 ? 6.851 -18.377 22.769 1.00 43.91 254 SER A N 1
ATOM 2056 C CA . SER A 1 254 ? 7.017 -19.654 22.063 1.00 43.91 254 SER A CA 1
ATOM 2057 C C . SER A 1 254 ? 5.705 -20.165 21.466 1.00 43.91 254 SER A C 1
ATOM 2059 O O . SER A 1 254 ? 5.230 -21.228 21.840 1.00 43.91 254 SER A O 1
ATOM 2061 N N . PHE A 1 255 ? 5.115 -19.425 20.525 1.00 50.28 255 PHE A N 1
ATOM 2062 C CA . PHE A 1 255 ? 3.908 -19.898 19.823 1.00 50.28 255 PHE A CA 1
ATOM 2063 C C . PHE A 1 255 ? 3.960 -19.702 18.306 1.00 50.28 255 PHE A C 1
ATOM 2065 O O . PHE A 1 255 ? 2.930 -19.646 17.649 1.00 50.28 255 PHE A O 1
ATOM 2072 N N . SER A 1 256 ? 5.158 -19.625 17.719 1.00 44.00 256 SER A N 1
ATOM 2073 C CA . SER A 1 256 ? 5.273 -20.025 16.315 1.00 44.00 256 SER A CA 1
ATOM 2074 C C . SER A 1 256 ? 5.353 -21.553 16.321 1.00 44.00 256 SER A C 1
ATOM 2076 O O . SER A 1 256 ? 6.318 -22.060 16.902 1.00 44.00 256 SER A O 1
ATOM 2078 N N . PRO A 1 257 ? 4.430 -22.294 15.669 1.00 46.62 257 PRO A N 1
ATOM 2079 C CA . PRO A 1 257 ? 4.541 -23.753 15.527 1.00 46.62 257 PRO A CA 1
ATOM 2080 C C . PRO A 1 257 ? 5.824 -24.173 14.794 1.00 46.62 257 PRO A C 1
ATOM 2082 O O . PRO A 1 257 ? 6.177 -25.346 14.706 1.00 46.62 257 PRO A O 1
ATOM 2085 N N . PHE A 1 258 ? 6.557 -23.195 14.270 1.00 46.62 258 PHE A N 1
ATOM 2086 C CA . PHE A 1 258 ? 7.714 -23.398 13.448 1.00 46.62 258 PHE A CA 1
ATOM 2087 C C . PHE A 1 258 ? 8.953 -22.721 14.025 1.00 46.62 258 PHE A C 1
ATOM 2089 O O . PHE A 1 258 ? 8.934 -21.555 14.435 1.00 46.62 258 PHE A O 1
ATOM 2096 N N . LYS A 1 259 ? 10.061 -23.467 14.016 1.00 49.34 259 LYS A N 1
ATOM 2097 C CA . LYS A 1 259 ? 11.360 -23.018 14.520 1.00 49.34 259 LYS A CA 1
ATOM 2098 C C . LYS A 1 259 ? 11.874 -21.842 13.685 1.00 49.34 259 LYS A C 1
ATOM 2100 O O . LYS A 1 259 ? 12.039 -21.948 12.469 1.00 49.34 259 LYS A O 1
ATOM 2105 N N . ILE A 1 260 ? 12.165 -20.728 14.353 1.00 56.47 260 ILE A N 1
ATOM 2106 C CA . ILE A 1 260 ? 12.803 -19.568 13.727 1.00 56.47 260 ILE A CA 1
ATOM 2107 C C . ILE A 1 260 ? 14.229 -19.958 13.313 1.00 56.47 260 ILE A C 1
ATOM 2109 O O . ILE A 1 260 ? 14.994 -20.447 14.142 1.00 56.47 260 ILE A O 1
ATOM 2113 N N . ASP A 1 261 ? 14.603 -19.713 12.053 1.00 60.84 261 ASP A N 1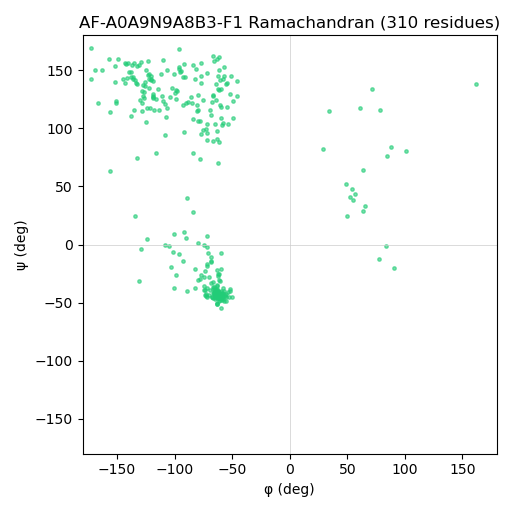
ATOM 2114 C CA . ASP A 1 261 ? 15.955 -20.000 11.562 1.00 60.84 261 ASP A CA 1
ATOM 2115 C C . ASP A 1 261 ? 17.005 -19.203 12.372 1.00 60.84 261 ASP A C 1
ATOM 2117 O O . ASP A 1 261 ? 16.991 -17.962 12.341 1.00 60.84 261 ASP A O 1
ATOM 2121 N N . PRO A 1 262 ? 17.941 -19.872 13.078 1.00 72.44 262 PRO A N 1
ATOM 2122 C CA . PRO A 1 262 ? 18.969 -19.197 13.872 1.00 72.44 262 PRO A CA 1
ATOM 2123 C C . PRO A 1 262 ? 19.898 -18.329 13.010 1.00 72.44 262 PRO A C 1
ATOM 2125 O O . PRO A 1 262 ? 20.437 -17.326 13.479 1.00 72.44 262 PRO A O 1
ATOM 2128 N N . ASN A 1 263 ? 20.041 -18.653 11.723 1.00 72.31 263 ASN A N 1
ATOM 2129 C CA . ASN A 1 263 ? 20.885 -17.931 10.780 1.00 72.31 263 ASN A CA 1
ATOM 2130 C C . ASN A 1 263 ? 20.157 -16.798 10.045 1.00 72.31 263 ASN A C 1
ATOM 2132 O O . ASN A 1 263 ? 20.767 -16.161 9.179 1.00 72.31 263 ASN A O 1
ATOM 2136 N N . ARG A 1 264 ? 18.896 -16.481 10.387 1.00 65.75 264 ARG A N 1
ATOM 2137 C CA . ARG A 1 264 ? 18.097 -15.465 9.671 1.00 65.75 264 ARG A CA 1
ATOM 2138 C C . ARG A 1 264 ? 18.814 -14.120 9.519 1.00 65.75 264 ARG A C 1
ATOM 2140 O O . ARG A 1 264 ? 18.769 -13.520 8.453 1.00 65.75 264 ARG A O 1
ATOM 2147 N N . LYS A 1 265 ? 19.538 -13.670 10.556 1.00 68.81 265 LYS A N 1
ATOM 2148 C CA . LYS A 1 265 ? 20.284 -12.396 10.541 1.00 68.81 265 LYS A CA 1
ATOM 2149 C C . LYS A 1 265 ? 21.429 -12.419 9.525 1.00 68.81 265 LYS A C 1
ATOM 2151 O O . LYS A 1 265 ? 21.620 -11.449 8.799 1.00 68.81 265 LYS A O 1
ATOM 2156 N N . ARG A 1 266 ? 22.166 -13.535 9.449 1.00 72.38 266 ARG A N 1
ATOM 2157 C CA . ARG A 1 266 ? 23.249 -13.731 8.471 1.00 72.38 266 ARG A CA 1
ATOM 2158 C C . ARG A 1 266 ? 22.693 -13.807 7.051 1.00 72.38 266 ARG A C 1
ATOM 2160 O O . ARG A 1 266 ? 23.200 -13.117 6.175 1.00 72.38 266 ARG A O 1
ATOM 2167 N N . LYS A 1 267 ? 21.622 -14.581 6.839 1.00 71.12 267 LYS A N 1
ATOM 2168 C CA . LYS A 1 267 ? 20.939 -14.685 5.538 1.00 71.12 267 LYS A CA 1
ATOM 2169 C C . LYS A 1 267 ? 20.403 -13.335 5.064 1.00 71.12 267 LYS A C 1
ATOM 2171 O O . LYS A 1 267 ? 20.598 -12.986 3.906 1.00 71.12 267 LYS A O 1
ATOM 2176 N N . PHE A 1 268 ? 19.804 -12.556 5.964 1.00 67.25 268 PHE A N 1
ATOM 2177 C CA . PHE A 1 268 ? 19.349 -11.199 5.673 1.00 67.25 268 PHE A CA 1
ATOM 2178 C C . PHE A 1 268 ? 20.505 -10.284 5.247 1.00 67.25 268 PHE A C 1
ATOM 2180 O O . PHE A 1 268 ? 20.407 -9.622 4.218 1.00 67.25 268 PHE A O 1
ATOM 2187 N N . LEU A 1 269 ? 21.621 -10.287 5.988 1.00 73.50 269 LEU A N 1
ATOM 2188 C CA . LEU A 1 269 ? 22.790 -9.464 5.661 1.00 73.50 269 LEU A CA 1
ATOM 2189 C C . LEU A 1 269 ? 23.395 -9.836 4.299 1.00 73.50 269 LEU A C 1
ATOM 2191 O O . LEU A 1 269 ? 23.675 -8.955 3.490 1.00 73.50 269 LEU A O 1
ATOM 2195 N N . ILE A 1 270 ? 23.557 -11.135 4.028 1.00 74.81 270 ILE A N 1
ATOM 2196 C CA . ILE A 1 270 ? 24.025 -11.630 2.726 1.00 74.81 270 ILE A CA 1
ATOM 2197 C C . ILE A 1 270 ? 23.057 -11.189 1.624 1.00 74.81 270 ILE A C 1
ATOM 2199 O O . ILE A 1 270 ? 23.493 -10.654 0.608 1.00 74.81 270 ILE A O 1
ATOM 2203 N N . GLY A 1 271 ? 21.749 -11.347 1.845 1.00 71.38 271 GLY A N 1
ATOM 2204 C CA . GLY A 1 271 ? 20.713 -10.908 0.915 1.00 71.38 271 GLY A CA 1
ATOM 2205 C C . GLY A 1 271 ? 20.778 -9.410 0.615 1.00 71.38 271 GLY A C 1
ATOM 2206 O O . GLY A 1 271 ? 20.672 -9.023 -0.547 1.00 71.38 271 GLY A O 1
ATOM 2207 N N . GLU A 1 272 ? 21.018 -8.559 1.618 1.00 72.75 272 GLU A N 1
ATOM 2208 C CA . GLU A 1 272 ? 21.213 -7.120 1.405 1.00 72.75 272 GLU A CA 1
ATOM 2209 C C . GLU A 1 272 ? 22.474 -6.808 0.594 1.00 72.75 272 GLU A C 1
ATOM 2211 O O . GLU A 1 272 ? 22.427 -5.953 -0.290 1.00 72.75 272 GLU A O 1
ATOM 2216 N N . ILE A 1 273 ? 23.593 -7.487 0.864 1.00 76.94 273 ILE A N 1
ATOM 2217 C CA . ILE A 1 273 ? 24.839 -7.292 0.109 1.00 76.94 273 ILE A CA 1
ATOM 2218 C C . ILE A 1 273 ? 24.634 -7.692 -1.355 1.00 76.94 273 ILE A C 1
ATOM 2220 O O . ILE A 1 273 ? 24.918 -6.900 -2.252 1.00 76.94 273 ILE A O 1
ATOM 2224 N N . VAL A 1 274 ? 24.081 -8.883 -1.597 1.00 76.94 274 VAL A N 1
ATOM 2225 C CA . VAL A 1 274 ? 23.785 -9.383 -2.948 1.00 76.94 274 VAL A CA 1
ATOM 2226 C C . VAL A 1 274 ? 22.833 -8.434 -3.676 1.00 76.94 274 VAL A C 1
ATOM 2228 O O . VAL A 1 274 ? 23.100 -8.052 -4.813 1.00 76.94 274 VAL A O 1
ATOM 2231 N N . SER A 1 275 ? 21.772 -7.980 -3.003 1.00 72.31 275 SER A N 1
ATOM 2232 C CA . SER A 1 275 ? 20.810 -7.026 -3.568 1.00 72.31 275 SER A CA 1
ATOM 2233 C C . SER A 1 275 ? 21.478 -5.717 -3.982 1.00 72.31 275 SER A C 1
ATOM 2235 O O . SER A 1 275 ? 21.206 -5.217 -5.069 1.00 72.31 275 SER A O 1
ATOM 2237 N N . LYS A 1 276 ? 22.390 -5.175 -3.164 1.00 79.25 276 LYS A N 1
ATOM 2238 C CA . LYS A 1 276 ? 23.124 -3.943 -3.490 1.00 79.25 276 LYS A CA 1
ATOM 2239 C C . LYS A 1 276 ? 24.060 -4.122 -4.683 1.00 79.25 276 LYS A C 1
ATOM 2241 O O . LYS A 1 276 ? 24.108 -3.235 -5.529 1.00 79.25 276 LYS A O 1
ATOM 2246 N N . ILE A 1 277 ? 24.765 -5.252 -4.774 1.00 80.50 277 ILE A N 1
ATOM 2247 C CA . ILE A 1 277 ? 25.657 -5.561 -5.906 1.00 80.50 277 ILE A CA 1
ATOM 2248 C C . ILE A 1 277 ? 24.850 -5.654 -7.205 1.00 80.50 277 ILE A C 1
ATOM 2250 O O . ILE A 1 277 ? 25.163 -4.966 -8.177 1.00 80.50 277 ILE A O 1
ATOM 2254 N N . LEU A 1 278 ? 23.778 -6.453 -7.205 1.00 79.44 278 LEU A N 1
ATOM 2255 C CA . LEU A 1 278 ? 22.889 -6.600 -8.360 1.00 79.44 278 LEU A CA 1
ATOM 2256 C C . LEU A 1 278 ? 22.234 -5.269 -8.735 1.00 79.44 278 LEU A C 1
ATOM 2258 O O . LEU A 1 278 ? 22.193 -4.903 -9.907 1.00 79.44 278 LEU A O 1
ATOM 2262 N N . GLY A 1 279 ? 21.768 -4.521 -7.733 1.00 78.94 279 GLY A N 1
ATOM 2263 C CA . GLY A 1 279 ? 21.196 -3.194 -7.907 1.00 78.94 279 GLY A CA 1
ATOM 2264 C C . GLY A 1 279 ? 22.174 -2.227 -8.562 1.00 78.94 279 GLY A C 1
ATOM 2265 O O . GLY A 1 279 ? 21.798 -1.556 -9.517 1.00 78.94 279 GLY A O 1
ATOM 2266 N N . PHE A 1 280 ? 23.427 -2.181 -8.097 1.00 85.12 280 PHE A N 1
ATOM 2267 C CA . PHE A 1 280 ? 24.461 -1.311 -8.660 1.00 85.12 280 PHE A CA 1
ATOM 2268 C C . PHE A 1 280 ? 24.798 -1.692 -10.100 1.00 85.12 280 PHE A C 1
ATOM 2270 O O . PHE A 1 280 ? 24.832 -0.812 -10.956 1.00 85.12 280 PHE A O 1
ATOM 2277 N N . GLY A 1 281 ? 24.970 -2.986 -10.387 1.00 84.50 281 GLY A N 1
ATOM 2278 C CA . GLY A 1 281 ? 25.186 -3.468 -11.752 1.00 84.50 281 GLY A CA 1
ATOM 2279 C C . GLY A 1 281 ? 24.031 -3.087 -12.681 1.00 84.50 281 GLY A C 1
ATOM 2280 O O . GLY A 1 281 ? 24.250 -2.502 -13.741 1.00 84.50 281 GLY A O 1
ATOM 2281 N N . TRP A 1 282 ? 22.787 -3.326 -12.256 1.00 83.00 282 TRP A N 1
ATOM 2282 C CA . TRP A 1 282 ? 21.611 -2.935 -13.034 1.00 83.00 282 TRP A CA 1
ATOM 2283 C C . TRP A 1 282 ? 21.515 -1.412 -13.192 1.00 83.00 282 TRP A C 1
ATOM 2285 O O . TRP A 1 282 ? 21.237 -0.920 -14.280 1.00 83.00 282 TRP A O 1
ATOM 2295 N N . TRP A 1 283 ? 21.796 -0.621 -12.160 1.00 88.12 283 TRP A N 1
ATOM 2296 C CA . TRP A 1 283 ? 21.801 0.834 -12.296 1.00 88.12 283 TRP A CA 1
ATOM 2297 C C . TRP A 1 283 ? 22.866 1.317 -13.283 1.00 88.12 283 TRP A C 1
ATOM 2299 O O . TRP A 1 283 ? 22.543 2.128 -14.152 1.00 88.12 283 TRP A O 1
ATOM 2309 N N . LEU A 1 284 ? 24.092 0.796 -13.181 1.00 87.88 284 LEU A N 1
ATOM 2310 C CA . LEU A 1 284 ? 25.236 1.202 -13.995 1.00 87.88 284 LEU A CA 1
ATOM 2311 C C . LEU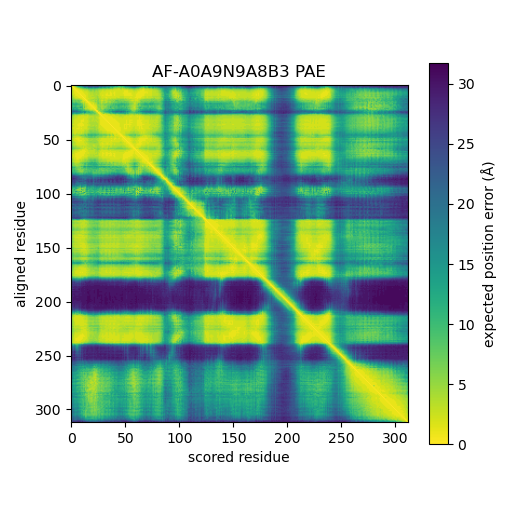 A 1 284 ? 25.007 0.914 -15.484 1.00 87.88 284 LEU A C 1
ATOM 2313 O O . LEU A 1 284 ? 25.272 1.776 -16.314 1.00 87.88 284 LEU A O 1
ATOM 2317 N N . PHE A 1 285 ? 24.466 -0.260 -15.820 1.00 86.44 285 PHE A N 1
ATOM 2318 C CA . PHE A 1 285 ? 24.316 -0.692 -17.216 1.00 86.44 285 PHE A CA 1
ATOM 2319 C C . PHE A 1 285 ? 22.895 -0.567 -17.774 1.00 86.44 285 PHE A C 1
ATOM 2321 O O . PHE A 1 285 ? 22.709 -0.551 -18.986 1.00 86.44 285 PHE A O 1
ATOM 2328 N N . GLY A 1 286 ? 21.883 -0.477 -16.914 1.00 82.62 286 GLY A N 1
ATOM 2329 C CA . GLY A 1 286 ? 20.472 -0.468 -17.306 1.00 82.62 286 GLY A CA 1
ATOM 2330 C C . GLY A 1 286 ? 19.773 0.879 -17.155 1.00 82.62 286 GLY A C 1
ATOM 2331 O O . GLY A 1 286 ? 18.587 0.973 -17.462 1.00 82.62 286 GLY A O 1
ATOM 2332 N N . THR A 1 287 ? 20.459 1.927 -16.683 1.00 83.38 287 THR A N 1
ATOM 2333 C CA . THR A 1 287 ? 19.880 3.277 -16.599 1.00 83.38 287 THR A CA 1
ATOM 2334 C C . THR A 1 287 ? 20.706 4.293 -17.373 1.00 83.38 287 THR A C 1
ATOM 2336 O O . THR A 1 287 ? 21.930 4.226 -17.406 1.00 83.38 287 THR A O 1
ATOM 2339 N N . TYR A 1 288 ? 20.036 5.295 -17.947 1.00 86.38 288 TYR A N 1
ATOM 2340 C CA . TYR A 1 288 ? 20.690 6.370 -18.702 1.00 86.38 288 TYR A CA 1
ATOM 2341 C C . TYR A 1 288 ? 21.775 7.100 -17.891 1.00 86.38 288 TYR A C 1
ATOM 2343 O O . TYR A 1 288 ? 22.864 7.368 -18.395 1.00 86.38 288 TYR A O 1
ATOM 2351 N N . ASN A 1 289 ? 21.496 7.391 -16.616 1.00 86.31 289 ASN A N 1
ATOM 2352 C CA . ASN A 1 289 ? 22.459 8.049 -15.733 1.00 86.31 289 ASN A CA 1
ATOM 2353 C C . ASN A 1 289 ? 23.640 7.135 -15.382 1.00 86.31 289 ASN A C 1
ATOM 2355 O O . ASN A 1 289 ? 24.771 7.611 -15.357 1.00 86.31 289 ASN A O 1
ATOM 2359 N N . GLY A 1 290 ? 23.394 5.843 -15.148 1.00 87.69 290 GLY A N 1
ATOM 2360 C CA . GLY A 1 290 ? 24.463 4.873 -14.907 1.00 87.69 290 GLY A CA 1
ATOM 2361 C C . GLY A 1 290 ? 25.396 4.743 -16.108 1.00 87.69 290 GLY A C 1
ATOM 2362 O O . GLY A 1 290 ? 26.608 4.865 -15.953 1.00 87.69 290 GLY A O 1
ATOM 2363 N N . ILE A 1 291 ? 24.831 4.635 -17.315 1.00 90.56 291 ILE A N 1
ATOM 2364 C CA . ILE A 1 291 ? 25.603 4.534 -18.561 1.00 90.56 291 ILE A CA 1
ATOM 2365 C C . ILE A 1 291 ? 26.485 5.775 -18.754 1.00 90.56 291 ILE A C 1
ATOM 2367 O O . ILE A 1 291 ? 27.652 5.648 -19.112 1.00 90.56 291 ILE A O 1
ATOM 2371 N N . LYS A 1 292 ? 25.978 6.981 -18.459 1.00 91.31 292 LYS A N 1
ATOM 2372 C CA . LYS A 1 292 ? 26.792 8.209 -18.494 1.00 91.31 292 LYS A CA 1
ATOM 2373 C C . LYS A 1 292 ? 27.986 8.156 -17.546 1.00 91.31 292 LYS A C 1
ATOM 2375 O O . LYS A 1 292 ? 29.084 8.532 -17.943 1.00 91.31 292 LYS A O 1
ATOM 2380 N N . VAL A 1 293 ? 27.774 7.714 -16.306 1.00 91.62 293 VAL A N 1
ATOM 2381 C CA . VAL A 1 293 ? 28.857 7.583 -15.319 1.00 91.62 293 VAL A CA 1
ATOM 2382 C C . VAL A 1 293 ? 29.881 6.555 -15.789 1.00 91.62 293 VAL A C 1
ATOM 2384 O O . VAL A 1 293 ? 31.074 6.831 -15.737 1.00 91.62 293 VAL A O 1
ATOM 2387 N N . PHE A 1 294 ? 29.427 5.415 -16.312 1.00 91.81 294 PHE A N 1
ATOM 2388 C CA . PHE A 1 294 ? 30.305 4.397 -16.883 1.00 91.81 294 PHE A CA 1
ATOM 2389 C C . PHE A 1 294 ? 31.174 4.960 -18.017 1.00 91.81 294 PHE A C 1
ATOM 2391 O O . PHE A 1 294 ? 32.392 4.813 -17.986 1.00 91.81 294 PHE A O 1
ATOM 2398 N N . LEU A 1 295 ? 30.578 5.683 -18.970 1.00 92.62 295 LEU A N 1
ATOM 2399 C CA . LEU A 1 295 ? 31.319 6.304 -20.073 1.00 92.62 295 LEU A CA 1
ATOM 2400 C C . LEU A 1 295 ? 32.339 7.342 -19.586 1.00 92.62 295 LEU A C 1
ATOM 2402 O O . LEU A 1 295 ? 33.453 7.382 -20.100 1.00 92.62 295 LEU A O 1
ATOM 2406 N N . LEU A 1 296 ? 31.997 8.154 -18.580 1.00 94.06 296 LEU A N 1
ATOM 2407 C CA . LEU A 1 296 ? 32.938 9.110 -17.985 1.00 94.06 296 LEU A CA 1
ATOM 2408 C C . LEU A 1 296 ? 34.134 8.415 -17.326 1.00 94.06 296 LEU A C 1
ATOM 2410 O O . LEU A 1 296 ? 35.251 8.909 -17.442 1.00 94.06 296 LEU A O 1
ATOM 2414 N N . LEU A 1 297 ? 33.916 7.276 -16.662 1.00 93.12 297 LEU A N 1
ATOM 2415 C CA . LEU A 1 297 ? 34.996 6.490 -16.063 1.00 93.12 297 LEU A CA 1
ATOM 2416 C C . LEU A 1 297 ? 35.917 5.893 -17.129 1.00 93.12 297 LEU A C 1
ATOM 2418 O O . LEU A 1 297 ? 37.129 5.983 -16.979 1.00 93.12 297 LEU A O 1
ATOM 2422 N N . VAL A 1 298 ? 35.361 5.373 -18.227 1.00 93.50 298 VAL A N 1
ATOM 2423 C CA . VAL A 1 298 ? 36.150 4.865 -19.364 1.00 93.50 298 VAL A CA 1
ATOM 2424 C C . VAL A 1 298 ? 36.976 5.985 -20.007 1.00 93.50 298 VAL A C 1
ATOM 2426 O O . VAL A 1 298 ? 38.155 5.798 -20.298 1.00 93.50 298 VAL A O 1
ATOM 2429 N N . ILE A 1 299 ? 36.389 7.174 -20.190 1.00 95.56 299 ILE A N 1
ATOM 2430 C CA . ILE A 1 299 ? 37.106 8.350 -20.711 1.00 95.56 299 ILE 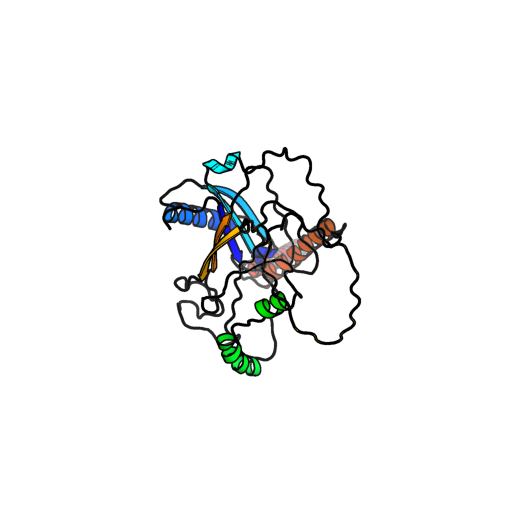A CA 1
ATOM 2431 C C . ILE A 1 299 ? 38.228 8.772 -19.752 1.00 95.56 299 ILE A C 1
ATOM 2433 O O . ILE A 1 299 ? 39.329 9.083 -20.201 1.00 95.56 299 ILE A O 1
ATOM 2437 N N . LEU A 1 300 ? 37.967 8.775 -18.442 1.00 95.31 300 LEU A N 1
ATOM 2438 C CA . LEU A 1 300 ? 38.958 9.118 -17.424 1.00 95.31 300 LEU A CA 1
ATOM 2439 C C . LEU A 1 300 ? 40.108 8.104 -17.385 1.00 95.31 300 LEU A C 1
ATOM 2441 O O . LEU A 1 300 ? 41.264 8.510 -17.317 1.00 95.31 300 LEU A O 1
ATOM 2445 N N . GLU A 1 301 ? 39.809 6.808 -17.450 1.00 94.62 301 GLU A N 1
ATOM 2446 C CA . GLU A 1 301 ? 40.808 5.737 -17.501 1.00 94.62 301 GLU A CA 1
ATOM 2447 C C . GLU A 1 301 ? 41.686 5.862 -18.749 1.00 94.62 301 GLU A C 1
ATOM 2449 O O . GLU A 1 301 ? 42.912 5.850 -18.647 1.00 94.62 301 GLU A O 1
ATOM 2454 N N . TYR A 1 302 ? 41.073 6.086 -19.914 1.00 94.88 302 TYR A N 1
ATOM 2455 C CA . TYR A 1 302 ? 41.798 6.332 -21.158 1.00 94.88 302 TYR A CA 1
ATOM 2456 C C . TYR A 1 302 ? 42.685 7.583 -21.070 1.00 94.88 302 TYR A C 1
ATOM 2458 O O . TYR A 1 302 ? 43.843 7.562 -21.485 1.00 94.88 302 TYR A O 1
ATOM 2466 N N . TRP A 1 303 ? 42.180 8.667 -20.475 1.00 95.12 303 TRP A N 1
ATOM 2467 C CA . TRP A 1 303 ? 42.961 9.883 -20.253 1.00 95.12 303 TRP A CA 1
ATOM 2468 C C . TRP A 1 303 ? 44.151 9.644 -19.311 1.00 95.12 303 TRP A C 1
ATOM 2470 O O . TRP A 1 303 ? 45.265 10.064 -19.619 1.00 95.12 303 TRP A O 1
ATOM 2480 N N . LEU A 1 304 ? 43.954 8.922 -18.202 1.00 93.50 304 LEU A N 1
ATOM 2481 C CA . LEU A 1 304 ? 45.029 8.547 -17.275 1.00 93.50 304 LEU A CA 1
ATOM 2482 C C . LEU A 1 304 ? 46.084 7.663 -17.951 1.00 93.50 304 LEU A C 1
ATOM 2484 O O . LEU A 1 304 ? 47.277 7.880 -17.743 1.00 93.50 304 LEU A O 1
ATOM 2488 N N . TYR A 1 305 ? 45.660 6.716 -18.790 1.00 93.31 305 TYR A N 1
ATOM 2489 C CA . TYR A 1 305 ? 46.550 5.876 -19.590 1.00 93.31 305 TYR A CA 1
ATOM 2490 C C . TYR A 1 305 ? 47.414 6.709 -20.549 1.00 93.31 305 TYR A C 1
ATOM 2492 O O . TYR A 1 305 ? 48.633 6.538 -20.579 1.00 93.31 305 TYR A O 1
ATOM 2500 N N . LEU A 1 306 ? 46.820 7.672 -21.266 1.00 92.94 306 LEU A N 1
ATOM 2501 C CA . LEU A 1 306 ? 47.562 8.587 -22.142 1.00 92.94 306 LEU A CA 1
ATOM 2502 C C . LEU A 1 306 ? 48.552 9.470 -21.369 1.00 92.94 306 LEU A C 1
ATOM 2504 O O . LEU A 1 306 ? 49.675 9.681 -21.822 1.00 92.94 306 LEU A O 1
ATOM 2508 N N . VAL A 1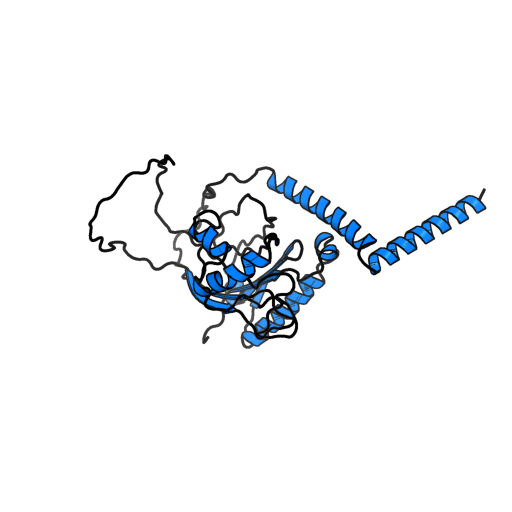 307 ? 48.162 9.987 -20.200 1.00 91.81 307 VAL A N 1
ATOM 2509 C CA . VAL A 1 307 ? 49.052 10.787 -19.340 1.00 91.81 307 VAL A CA 1
ATOM 2510 C C . VAL A 1 307 ? 50.216 9.950 -18.806 1.00 91.81 307 VAL A C 1
ATOM 2512 O O . VAL A 1 307 ? 51.332 10.458 -18.709 1.00 91.81 307 VAL A O 1
ATOM 2515 N N . TRP A 1 308 ? 49.971 8.686 -18.451 1.00 90.31 308 TRP A N 1
ATOM 2516 C CA . TRP A 1 308 ? 51.006 7.775 -17.969 1.00 90.31 308 TRP A CA 1
ATOM 2517 C C . TRP A 1 308 ? 52.015 7.430 -19.067 1.00 90.31 308 TRP A C 1
ATOM 2519 O O . TRP A 1 308 ? 53.214 7.531 -18.821 1.00 90.31 308 TRP A O 1
ATOM 2529 N N . ILE A 1 309 ? 51.548 7.121 -20.282 1.00 90.12 309 ILE A N 1
ATOM 2530 C CA . ILE A 1 309 ? 52.430 6.855 -21.428 1.00 90.12 309 ILE A CA 1
ATOM 2531 C C . ILE A 1 309 ? 53.248 8.087 -21.801 1.00 90.12 309 ILE A C 1
ATOM 2533 O O . ILE A 1 309 ? 54.441 7.964 -21.994 1.00 90.12 309 ILE A O 1
ATOM 2537 N N . ASN A 1 310 ? 52.655 9.281 -21.839 1.00 82.12 310 ASN A N 1
ATOM 2538 C CA . ASN A 1 310 ? 53.383 10.497 -22.226 1.00 82.12 310 ASN A CA 1
ATOM 2539 C C . ASN A 1 310 ? 54.400 10.993 -21.172 1.00 82.12 310 ASN A C 1
ATOM 2541 O O . ASN A 1 310 ? 55.056 12.011 -21.392 1.00 82.12 310 ASN A O 1
ATOM 2545 N N . LYS A 1 311 ? 54.505 10.330 -20.012 1.00 76.00 311 LYS A N 1
ATOM 2546 C CA . LYS A 1 311 ? 55.521 10.606 -18.982 1.00 76.00 311 LYS A CA 1
ATOM 2547 C C . LYS A 1 311 ? 56.749 9.688 -19.066 1.00 76.00 311 LYS A C 1
ATOM 2549 O O . LYS A 1 311 ? 57.704 9.950 -18.333 1.00 76.00 311 LYS A O 1
ATOM 2554 N N . PHE A 1 312 ? 56.724 8.659 -19.912 1.00 59.91 312 PHE A N 1
ATOM 2555 C CA . PHE A 1 312 ? 57.821 7.716 -20.156 1.00 59.91 312 PHE A CA 1
ATOM 2556 C C . PHE A 1 312 ? 58.184 7.684 -21.643 1.00 59.91 312 PHE A C 1
ATOM 2558 O O . PHE A 1 312 ? 59.343 7.319 -21.932 1.00 59.91 312 PHE A O 1
#

Organism: NCBI:txid1213867

Solvent-accessible surface area (backbone atoms only — not comparable to full-atom values): 20068 Å² total; per-residue (Å²): 127,96,71,77,76,63,62,49,75,48,71,45,67,69,79,40,63,65,42,57,31,35,48,59,86,63,65,64,62,63,51,51,50,50,55,52,48,52,50,50,47,30,62,76,54,76,61,54,65,63,41,75,77,46,72,52,75,56,76,22,33,36,43,38,34,32,30,32,53,91,49,55,87,70,69,69,89,84,85,90,83,90,76,78,93,64,91,85,88,79,80,95,59,103,77,79,87,86,81,86,79,79,89,86,87,83,88,69,71,72,67,44,64,61,44,47,60,51,31,71,75,64,73,51,53,72,66,59,46,39,40,76,66,66,75,42,69,77,84,51,45,66,73,76,81,85,56,77,60,30,26,35,32,34,66,72,36,62,85,45,68,40,68,88,86,47,75,65,37,74,79,72,82,73,73,48,75,78,84,76,88,83,71,85,76,75,90,71,80,97,73,93,79,91,81,82,88,83,84,86,78,92,71,78,82,84,64,88,79,72,76,70,52,66,42,82,76,46,61,47,69,41,44,89,51,19,92,41,36,52,32,56,65,51,75,43,73,50,71,62,76,77,84,73,88,63,78,87,72,73,83,78,89,77,81,60,98,58,86,76,66,88,56,50,69,59,54,49,53,51,49,53,52,53,38,28,53,55,12,45,53,42,31,34,74,73,33,76,68,26,41,52,53,52,54,51,51,54,52,49,50,52,49,51,51,52,55,56,57,77,73,110

Foldseek 3Di:
DPDDDQKDKDKFAQQDPQLCLLQCPDCPSVVVVVVVVLVVCCVVVVRQDWDFPDWDDHRRMIMTMIGGPVCPVVDPDDDDDDDAPDDFDDFDDPDDDDDYQDDDDDPDLPVVVVVVVVCVVVVDDPVNVCVVVCNPPPQKDFDRPPDFAQAAADFPDLDHHDSPPHDGHNRDGDIDHDDDPDDPPPDDDPDDDDDDDDDDDDDPPPDPDDDDQKDWDDWDWASVHRRHSGTDIDIDIHGHDDPPPDDPPDPPTDPPPDDHDPCVVVVVVVVSVVSSVVSLVCCLPVDPVNVVVVVVVVVVVVVVVVVVVVVD

Radius of gyration: 25.16 Å; Cα contacts (8 Å, |Δi|>4): 301; chains: 1; bounding box: 86×62×58 Å